Protein AF-A0AAW1REQ4-F1 (afdb_monomer_lite)

pLDDT: mean 83.22, std 21.74, range [27.89, 98.56]

Secondary structure (DSSP, 8-state):
-PPPPP----PPPPPP-PPP-PPPP-----------------HHHHHHHHHHTTSPTT-BTBPEEEEEEEEEETTBPPPTHHHHHHHHHHHHHEEEEEEEEEE-TTT--EEEEEEEEEES--SHHHHHHHHHHHTTTS---TTS-EEEEEEEPPTT--HHHHHHHTTTTTTSTT--EEEES--HHHHHHHHHHHHHHH--TTTTSEEE-TTTHHHHHHHHIIIIITT----HHHHHHHHHHTSSEEE-GGGTB-TTSS-B-HHHHHHHHHHHH-GGG--HHHHHHHHS--TTS-----

InterPro domains:
  IPR054423 Replitron, C-terminal domain [PF21860] (219-288)
  IPR054424 Replitron, HUH endonuclease domain [PF21859] (68-194)

Sequence (298 aa):
MPAIPDLSAATAPAQVTAEAAGPGQGSGRRGPRRGRGGRPPTRPAAQRVARAQRLPPGTQGLPVNHWSVTIAVRGGDVPSGWADRAASWGVSFCEKYAMSFELGGRIRRLHLQGCIQIRSNRDEAYAAVLVKHLKTYIPILPGAGGTVSFVPFGDTQTWSGMLGYVQKDAGQGHYELRTHAISDAELAEGRMTYNTLRLDYEEGKIALAKTSLFKVLYREWYTQLRPLDVEVDRLLLWMLQTGRYTPSSTWITTPNGSGINFDQARAMWKVCREPETIDLSTVHNLFFHDRFKRRGTR

Radius of gyration: 26.81 Å; chains: 1; bounding box: 51×76×62 Å

Organism: NCBI:txid2026836

Foldseek 3Di:
DDDDDDPPPDDDDDDDDDDDDDDDDDDDDDDDDDDDDDDPPDPPPVVVVVVQLPDAKQDDPFDKFKKKKKKAWPPAADDPVLVVLLLVVQQVFFLKKKKKWDQDPPPRYTIIIIMTIIRFDQDPSRQVSVQVVSCVSGVCDVPRRMDMGIHTDDPPDDPLCSLLVNCVCPPPPRIDMRIDNADPVSSVSSVVNNVVVPPDLCVQAAECEPVCNVVVLVVCCVPPPPPDDDDSLRSVLVRLLVSRYAYDPNQQADPVNPDGNVQLVVLRVCSSPRSNPDDSVSSCSRPVDCPPPDPPPD

Structure (mmCIF, N/CA/C/O backbone):
data_AF-A0AAW1REQ4-F1
#
_entry.id   AF-A0AAW1REQ4-F1
#
loop_
_atom_site.group_PDB
_atom_site.id
_atom_site.type_symbol
_atom_site.label_atom_id
_atom_site.label_alt_id
_atom_site.label_comp_id
_atom_site.label_asym_id
_atom_site.label_entity_id
_atom_site.label_seq_id
_atom_site.pdbx_PDB_ins_code
_atom_site.Cartn_x
_atom_site.Cartn_y
_atom_site.Cartn_z
_atom_site.occupancy
_atom_site.B_iso_or_equiv
_atom_site.auth_seq_id
_atom_site.auth_comp_id
_atom_site.auth_asym_id
_atom_site.auth_atom_id
_atom_site.pdbx_PDB_model_num
ATOM 1 N N . MET A 1 1 ? 10.980 -36.249 -31.792 1.00 40.34 1 MET A N 1
ATOM 2 C CA . MET A 1 1 ? 10.846 -34.888 -31.233 1.00 40.34 1 MET A CA 1
ATOM 3 C C . MET A 1 1 ? 11.246 -34.946 -29.769 1.00 40.34 1 MET A C 1
ATOM 5 O O . MET A 1 1 ? 10.639 -35.740 -29.060 1.00 40.34 1 MET A O 1
ATOM 9 N N . PRO A 1 2 ? 12.299 -34.239 -29.330 1.00 36.34 2 PRO A N 1
ATOM 10 C CA . PRO A 1 2 ? 12.711 -34.273 -27.931 1.00 36.34 2 PRO A CA 1
ATOM 11 C C . PRO A 1 2 ? 11.801 -33.377 -27.079 1.00 36.34 2 PRO A C 1
ATOM 13 O O . PRO A 1 2 ? 11.369 -32.315 -27.525 1.00 36.34 2 PRO A O 1
ATOM 16 N N . ALA A 1 3 ? 11.487 -33.848 -25.872 1.00 34.59 3 ALA A N 1
ATOM 17 C CA . ALA A 1 3 ? 10.621 -33.180 -24.910 1.00 34.59 3 ALA A CA 1
ATOM 18 C C . ALA A 1 3 ? 11.253 -31.877 -24.393 1.00 34.59 3 ALA A C 1
ATOM 20 O O . ALA A 1 3 ? 12.431 -31.844 -24.040 1.00 34.59 3 ALA A O 1
ATOM 21 N N . ILE A 1 4 ? 10.448 -30.816 -24.348 1.00 40.66 4 ILE A N 1
ATOM 22 C CA . ILE A 1 4 ? 10.802 -29.523 -23.759 1.00 40.66 4 ILE A CA 1
ATOM 23 C C . ILE A 1 4 ? 10.716 -29.674 -22.231 1.00 40.66 4 ILE A C 1
ATOM 25 O O . ILE A 1 4 ? 9.663 -30.092 -21.745 1.00 40.66 4 ILE A O 1
ATOM 29 N N . PRO A 1 5 ? 11.779 -29.379 -21.462 1.00 38.88 5 PRO A N 1
ATOM 30 C CA . PRO A 1 5 ? 11.716 -29.439 -20.010 1.00 38.88 5 PRO A CA 1
ATOM 31 C C . PRO A 1 5 ? 10.871 -28.294 -19.440 1.00 38.88 5 PRO A C 1
ATOM 33 O O . PRO A 1 5 ? 10.929 -27.153 -19.900 1.00 38.88 5 PRO A O 1
ATOM 36 N N . ASP A 1 6 ? 10.099 -28.646 -18.417 1.00 36.34 6 ASP A N 1
ATOM 37 C CA . ASP A 1 6 ? 9.225 -27.776 -17.639 1.00 36.34 6 ASP A CA 1
ATOM 38 C C . ASP A 1 6 ? 10.039 -26.702 -16.888 1.00 36.34 6 ASP A C 1
ATOM 40 O O . ASP A 1 6 ? 10.940 -27.007 -16.104 1.00 36.34 6 ASP A O 1
ATOM 44 N N . LEU A 1 7 ? 9.743 -25.429 -17.165 1.00 36.31 7 LEU A N 1
ATOM 45 C CA . LEU A 1 7 ? 10.409 -24.239 -16.617 1.00 36.31 7 LEU A CA 1
ATOM 46 C C . LEU A 1 7 ? 9.564 -23.572 -15.513 1.00 36.31 7 LEU A C 1
ATOM 48 O O . LEU A 1 7 ? 9.557 -22.349 -15.372 1.00 36.31 7 LEU A O 1
ATOM 52 N N . SER A 1 8 ? 8.857 -24.348 -14.689 1.00 31.31 8 SER A N 1
ATOM 53 C CA . SER A 1 8 ? 7.978 -23.825 -13.630 1.00 31.31 8 SER A CA 1
ATOM 54 C C . SER A 1 8 ? 8.688 -23.402 -12.326 1.00 31.31 8 SER A C 1
ATOM 56 O O . SER A 1 8 ? 8.089 -23.446 -11.251 1.00 31.31 8 SER A O 1
ATOM 58 N N . ALA A 1 9 ? 9.950 -22.965 -12.375 1.00 33.47 9 ALA A N 1
ATOM 59 C CA . ALA A 1 9 ? 10.661 -22.413 -11.216 1.00 33.47 9 ALA A CA 1
ATOM 60 C C . ALA A 1 9 ? 10.852 -20.895 -11.367 1.00 33.47 9 ALA A C 1
ATOM 62 O O . ALA A 1 9 ? 11.961 -20.387 -11.546 1.00 33.47 9 ALA A O 1
ATOM 63 N N . ALA A 1 10 ? 9.745 -20.151 -11.304 1.00 30.98 10 ALA A N 1
ATOM 64 C CA . ALA A 1 10 ? 9.781 -18.696 -11.238 1.00 30.98 10 ALA A CA 1
ATOM 65 C C . ALA A 1 10 ? 10.429 -18.256 -9.914 1.00 30.98 10 ALA A C 1
ATOM 67 O O . ALA A 1 10 ? 9.878 -18.414 -8.826 1.00 30.98 10 ALA A O 1
ATOM 68 N N . THR A 1 11 ? 11.640 -17.714 -10.020 1.00 33.41 11 THR A N 1
ATOM 69 C CA . THR A 1 11 ? 12.358 -17.074 -8.916 1.00 33.41 11 THR A CA 1
ATOM 70 C C . THR A 1 11 ? 11.586 -15.829 -8.473 1.00 33.41 11 THR A C 1
ATOM 72 O O . THR A 1 11 ? 11.261 -14.978 -9.301 1.00 33.41 11 THR A O 1
ATOM 75 N N . ALA A 1 12 ? 11.287 -15.720 -7.176 1.00 29.19 12 ALA A N 1
ATOM 76 C CA . ALA A 1 12 ? 10.594 -14.569 -6.601 1.00 29.19 12 ALA A CA 1
ATOM 77 C C . ALA A 1 12 ? 11.350 -13.255 -6.906 1.00 29.19 12 ALA A C 1
ATOM 79 O O . ALA A 1 12 ? 12.578 -13.215 -6.762 1.00 29.19 12 ALA A O 1
ATOM 80 N N . PRO A 1 13 ? 10.659 -12.173 -7.314 1.00 32.25 13 PRO A N 1
ATOM 81 C CA . PRO A 1 13 ? 11.317 -10.912 -7.621 1.00 32.25 13 PRO A CA 1
ATOM 82 C C . PRO A 1 13 ? 11.926 -10.278 -6.363 1.00 32.25 13 PRO A C 1
ATOM 84 O O . PRO A 1 13 ? 11.339 -10.272 -5.279 1.00 32.25 13 PRO A O 1
ATOM 87 N N . ALA A 1 14 ? 13.133 -9.737 -6.534 1.00 31.25 14 ALA A N 1
ATOM 88 C CA . ALA A 1 14 ? 13.865 -9.002 -5.514 1.00 31.25 14 ALA A CA 1
ATOM 89 C C . ALA A 1 14 ? 13.071 -7.764 -5.060 1.00 31.25 14 ALA A C 1
ATOM 91 O O . ALA A 1 14 ? 12.675 -6.932 -5.874 1.00 31.25 14 ALA A O 1
ATOM 92 N N . GLN A 1 15 ? 12.860 -7.653 -3.748 1.00 29.28 15 GLN A N 1
ATOM 93 C CA . GLN A 1 15 ? 12.123 -6.563 -3.113 1.00 29.28 15 GLN A CA 1
ATOM 94 C C . GLN A 1 15 ? 12.890 -5.235 -3.214 1.00 29.28 15 GLN A C 1
ATOM 96 O O . GLN A 1 15 ? 14.044 -5.136 -2.795 1.00 29.28 15 GLN A O 1
ATOM 101 N N . VAL A 1 16 ? 12.217 -4.198 -3.719 1.00 28.70 16 VAL A N 1
ATOM 102 C CA . VAL A 1 16 ? 12.671 -2.803 -3.671 1.00 28.70 16 VAL A CA 1
ATOM 103 C C . VAL A 1 16 ? 12.451 -2.270 -2.253 1.00 28.70 16 VAL A C 1
ATOM 105 O O . VAL A 1 16 ? 11.342 -2.274 -1.719 1.00 28.70 16 VAL A O 1
ATOM 108 N N . THR A 1 17 ? 13.529 -1.846 -1.604 1.00 28.05 17 THR A N 1
ATOM 109 C CA . THR A 1 17 ? 13.524 -1.295 -0.248 1.00 28.05 17 THR A CA 1
ATOM 110 C C . THR A 1 17 ? 13.113 0.176 -0.261 1.00 28.05 17 THR A C 1
ATOM 112 O O . THR A 1 17 ? 13.915 1.031 -0.623 1.00 28.05 17 THR A O 1
ATOM 115 N N . ALA A 1 18 ? 11.900 0.487 0.197 1.00 28.36 18 ALA A N 1
ATOM 116 C CA . ALA A 1 18 ? 11.591 1.816 0.718 1.00 28.36 18 ALA A CA 1
ATOM 117 C C . ALA A 1 18 ? 12.152 1.926 2.150 1.00 28.36 18 ALA A C 1
ATOM 119 O O . ALA A 1 18 ? 11.798 1.136 3.035 1.00 28.36 18 ALA A O 1
ATOM 120 N N . GLU A 1 19 ? 13.088 2.852 2.352 1.00 27.89 19 GLU A N 1
ATOM 121 C CA . GLU A 1 19 ? 13.618 3.239 3.660 1.00 27.89 19 GLU A CA 1
ATOM 122 C C . GLU A 1 19 ? 12.577 4.067 4.420 1.00 27.89 19 GLU A C 1
ATOM 124 O O . GLU A 1 19 ? 12.136 5.121 3.966 1.00 27.89 19 GLU A O 1
ATOM 129 N N . ALA A 1 20 ? 12.192 3.585 5.600 1.00 29.23 20 ALA A N 1
ATOM 130 C CA . ALA A 1 20 ? 11.457 4.370 6.578 1.00 29.23 20 ALA A CA 1
ATOM 131 C C . ALA A 1 20 ? 12.460 5.241 7.348 1.00 29.23 20 ALA A C 1
ATOM 133 O O . ALA A 1 20 ? 13.336 4.720 8.041 1.00 29.23 20 ALA A O 1
ATOM 134 N N . ALA A 1 21 ? 12.333 6.561 7.222 1.00 31.00 21 ALA A N 1
ATOM 135 C CA . ALA A 1 21 ? 13.104 7.521 7.997 1.00 31.00 21 ALA A CA 1
ATOM 136 C C . ALA A 1 21 ? 12.755 7.397 9.493 1.00 31.00 21 ALA A C 1
ATOM 138 O O . ALA A 1 21 ? 11.623 7.651 9.906 1.00 31.00 21 ALA A O 1
ATOM 139 N N . GLY A 1 22 ? 13.734 6.988 10.301 1.00 29.36 22 GLY A N 1
ATOM 140 C CA . GLY A 1 22 ? 13.673 7.063 11.761 1.00 29.36 22 GLY A CA 1
ATOM 141 C C . GLY A 1 22 ? 13.998 8.476 12.273 1.00 29.36 22 GLY A C 1
ATOM 142 O O . GLY A 1 22 ? 14.669 9.243 11.579 1.00 29.36 22 GLY A O 1
ATOM 143 N N . PRO A 1 23 ? 13.547 8.845 13.486 1.00 33.38 23 PRO A N 1
ATOM 144 C CA . PRO A 1 23 ? 13.731 10.186 14.023 1.00 33.38 23 PRO A CA 1
ATOM 145 C C . PRO A 1 23 ? 15.168 10.395 14.515 1.00 33.38 23 PRO A C 1
ATOM 147 O O . PRO A 1 23 ? 15.681 9.647 15.349 1.00 33.38 23 PRO A O 1
ATOM 150 N N . GLY A 1 24 ? 15.807 11.447 14.003 1.00 31.17 24 GLY A N 1
ATOM 151 C CA . GLY A 1 24 ? 17.131 11.889 14.425 1.00 31.17 24 GLY A CA 1
ATOM 152 C C . GLY A 1 24 ? 17.127 12.435 15.852 1.00 31.17 24 GLY A C 1
ATOM 153 O O . GLY A 1 24 ? 16.390 13.363 16.184 1.00 31.17 24 GLY A O 1
ATOM 154 N N . GLN A 1 25 ? 17.996 11.869 16.688 1.00 35.72 25 GLN A N 1
ATOM 155 C CA . GLN A 1 25 ? 18.429 12.467 17.944 1.00 35.72 25 GLN A CA 1
ATOM 156 C C . GLN A 1 25 ? 19.361 13.647 17.642 1.00 35.72 25 GLN A C 1
ATOM 158 O O . GLN A 1 25 ? 20.370 13.489 16.959 1.00 35.72 25 GLN A O 1
ATOM 163 N N . GLY A 1 26 ? 19.036 14.823 18.178 1.00 34.47 26 GLY A N 1
ATOM 164 C CA . GLY A 1 26 ? 19.862 16.023 18.087 1.00 34.47 26 GLY A CA 1
ATOM 165 C C . GLY A 1 26 ? 19.850 16.792 19.401 1.00 34.47 26 GLY A C 1
ATOM 166 O O . GLY A 1 26 ? 18.920 17.536 19.698 1.00 34.47 26 GLY A O 1
ATOM 167 N N . SER A 1 27 ? 20.897 16.592 20.197 1.00 39.38 27 SER A N 1
ATOM 168 C CA . SER A 1 27 ? 21.240 17.368 21.389 1.00 39.38 27 SER A CA 1
ATOM 169 C C . SER A 1 27 ? 21.669 18.794 21.023 1.00 39.38 27 SER A C 1
ATOM 171 O O . SER A 1 27 ? 22.509 18.957 20.139 1.00 39.38 27 SER A O 1
ATOM 173 N N . GLY A 1 28 ? 21.208 19.824 21.741 1.00 34.69 28 GLY A N 1
ATOM 174 C CA . GLY A 1 28 ? 21.714 21.181 21.503 1.00 34.69 28 GLY A CA 1
ATOM 175 C C . GLY A 1 28 ? 21.172 22.282 22.413 1.00 34.69 28 GLY A C 1
ATOM 176 O O . GLY A 1 28 ? 20.182 22.919 22.095 1.00 34.69 28 GLY A O 1
ATOM 177 N N . ARG A 1 29 ? 21.883 22.505 23.525 1.00 37.28 29 ARG A N 1
ATOM 178 C CA . ARG A 1 29 ? 22.162 23.773 24.240 1.00 37.28 29 ARG A CA 1
ATOM 179 C C . ARG A 1 29 ? 21.063 24.843 24.435 1.00 37.28 29 ARG A C 1
ATOM 181 O O . ARG A 1 29 ? 20.575 25.496 23.523 1.00 37.28 29 ARG A O 1
ATOM 188 N N . ARG A 1 30 ? 20.855 25.125 25.728 1.00 39.62 30 ARG A N 1
ATOM 189 C CA . ARG A 1 30 ? 20.151 26.266 26.332 1.00 39.62 30 ARG A CA 1
ATOM 190 C C . ARG A 1 30 ? 20.756 27.622 25.938 1.00 39.62 30 ARG A C 1
ATOM 192 O O . ARG A 1 30 ? 21.971 27.788 25.976 1.00 39.62 30 ARG A O 1
ATOM 199 N N . GLY A 1 31 ? 19.887 28.613 25.747 1.00 43.53 31 GLY A N 1
ATOM 200 C CA . GLY A 1 31 ? 20.190 30.041 25.869 1.00 43.53 31 GLY A CA 1
ATOM 201 C C . GLY A 1 31 ? 18.985 30.778 26.481 1.00 43.53 31 GLY A C 1
ATOM 202 O O . GLY A 1 31 ? 17.849 30.408 26.173 1.00 43.53 31 GLY A O 1
ATOM 203 N N . PRO A 1 32 ? 19.172 31.777 27.366 1.00 50.31 32 PRO A N 1
ATOM 204 C CA . PRO A 1 32 ? 18.061 32.476 27.999 1.00 50.31 32 PRO A CA 1
ATOM 205 C C . PRO A 1 32 ? 17.578 33.623 27.101 1.00 50.31 32 PRO A C 1
ATOM 207 O O . PRO A 1 32 ? 18.319 34.565 26.829 1.00 50.31 32 PRO A O 1
ATOM 210 N N . ARG A 1 33 ? 16.314 33.583 26.666 1.00 44.66 33 ARG A N 1
ATOM 211 C CA . ARG A 1 33 ? 15.643 34.735 26.044 1.00 44.66 33 ARG A CA 1
ATOM 212 C C . ARG A 1 33 ? 14.729 35.413 27.060 1.00 44.66 33 ARG A C 1
ATOM 214 O O . ARG A 1 33 ? 13.722 34.853 27.482 1.00 44.66 33 ARG A O 1
ATOM 221 N N . ARG A 1 34 ? 15.104 36.635 27.445 1.00 43.81 34 ARG A N 1
ATOM 222 C CA . ARG A 1 34 ? 14.275 37.563 28.219 1.00 43.81 34 ARG A CA 1
ATOM 223 C C . ARG A 1 34 ? 13.207 38.198 27.319 1.00 43.81 34 ARG A C 1
ATOM 225 O O . ARG A 1 34 ? 13.532 38.739 26.271 1.00 43.81 34 ARG A O 1
ATOM 232 N N . GLY A 1 35 ? 11.963 38.122 27.794 1.00 46.16 35 GLY A N 1
ATOM 233 C CA . GLY A 1 35 ? 10.900 39.133 27.752 1.00 46.16 35 GLY A CA 1
ATOM 234 C C . GLY A 1 35 ? 10.582 39.880 26.453 1.00 46.16 35 GLY A C 1
ATOM 235 O O . GLY A 1 35 ? 11.315 40.775 26.051 1.00 46.16 35 GLY A O 1
ATOM 236 N N . ARG A 1 36 ? 9.361 39.672 25.946 1.00 40.94 36 ARG A N 1
ATOM 237 C CA . ARG A 1 36 ? 8.477 40.765 25.503 1.00 40.94 36 ARG A CA 1
ATOM 238 C C . ARG A 1 36 ? 7.018 40.333 25.661 1.00 40.94 36 ARG A C 1
ATOM 240 O O . ARG A 1 36 ? 6.655 39.225 25.279 1.00 40.94 36 ARG A O 1
ATOM 247 N N . GLY A 1 37 ? 6.228 41.191 26.306 1.00 48.25 37 GLY A N 1
ATOM 248 C CA . GLY A 1 37 ? 4.848 40.938 26.709 1.00 48.25 37 GLY A CA 1
ATOM 249 C C . GLY A 1 37 ? 3.933 40.607 25.533 1.00 48.25 37 GLY A C 1
ATOM 250 O O . GLY A 1 37 ? 3.660 41.455 24.690 1.00 48.25 37 GLY A O 1
ATOM 251 N N . GLY A 1 38 ? 3.444 39.370 25.512 1.00 42.94 38 GLY A N 1
ATOM 252 C CA . GLY A 1 38 ? 2.295 38.960 24.716 1.00 42.94 38 GLY A CA 1
ATOM 253 C C . GLY A 1 38 ? 1.060 38.948 25.608 1.00 42.94 38 GLY A C 1
ATOM 254 O O . GLY A 1 38 ? 1.104 38.410 26.715 1.00 42.94 38 GLY A O 1
ATOM 255 N N . ARG A 1 39 ? -0.030 39.560 25.134 1.00 53.19 39 ARG A N 1
ATOM 256 C CA . ARG A 1 39 ? -1.368 39.449 25.734 1.00 53.19 39 ARG A CA 1
ATOM 257 C C . ARG A 1 39 ? -1.652 37.988 26.125 1.00 53.19 39 ARG A C 1
ATOM 259 O O . ARG A 1 39 ? -1.324 37.098 25.337 1.00 53.19 39 ARG A O 1
ATOM 266 N N . PRO A 1 40 ? -2.269 37.725 27.293 1.00 54.25 40 PRO A N 1
ATOM 267 C CA . PRO A 1 40 ? -2.624 36.368 27.680 1.00 54.25 40 PRO A CA 1
ATOM 268 C C . PRO A 1 40 ? -3.496 35.751 26.577 1.00 54.25 40 PRO A C 1
ATOM 270 O O . PRO A 1 40 ? -4.464 36.392 26.154 1.00 54.25 40 PRO A O 1
ATOM 273 N N . PRO A 1 41 ? -3.170 34.544 26.081 1.00 52.50 41 PRO A N 1
ATOM 274 C CA . PRO A 1 41 ? -4.030 33.868 25.129 1.00 52.50 41 PRO A CA 1
ATOM 275 C C . PRO A 1 41 ? -5.399 33.693 25.779 1.00 52.50 41 PRO A C 1
ATOM 277 O O . PRO A 1 41 ? -5.515 33.275 26.935 1.00 52.50 41 PRO A O 1
ATOM 280 N N . THR A 1 42 ? -6.439 34.0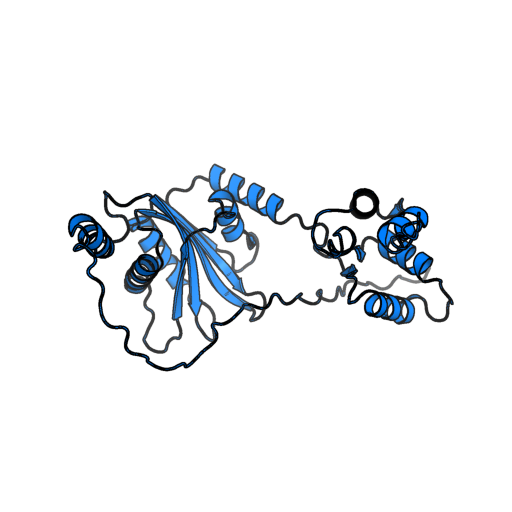54 25.037 1.00 53.66 42 THR A N 1
ATOM 281 C CA . THR A 1 42 ? -7.835 33.822 25.383 1.00 53.66 42 THR A CA 1
ATOM 282 C C . THR A 1 42 ? -7.997 32.360 25.823 1.00 53.66 42 THR A C 1
ATOM 284 O O . THR A 1 42 ? -7.971 31.424 25.023 1.00 53.66 42 THR A O 1
ATOM 287 N N . ARG A 1 43 ? -8.167 32.166 27.138 1.00 51.94 43 ARG A N 1
ATOM 288 C CA . ARG A 1 43 ? -8.361 30.879 27.831 1.00 51.94 43 ARG A CA 1
ATOM 289 C C . ARG A 1 43 ? -9.435 29.923 27.258 1.00 51.94 43 ARG A C 1
ATOM 291 O O . ARG A 1 43 ? -9.291 28.730 27.526 1.00 51.94 43 ARG A O 1
ATOM 298 N N . PRO A 1 44 ? -10.455 30.328 26.467 1.00 56.31 44 PRO A N 1
ATOM 299 C CA . PRO A 1 44 ? -11.482 29.386 26.014 1.00 56.31 44 PRO A CA 1
ATOM 300 C C . PRO A 1 44 ? -10.990 28.301 25.044 1.00 56.31 44 PRO A C 1
ATOM 302 O O . PRO A 1 44 ? -11.491 27.179 25.089 1.00 56.31 44 PRO A O 1
ATOM 305 N N . ALA A 1 45 ? -10.022 28.595 24.167 1.00 53.00 45 ALA A N 1
ATOM 306 C CA . ALA A 1 45 ? -9.621 27.657 23.110 1.00 53.00 45 ALA A CA 1
ATOM 307 C C . ALA A 1 45 ? -8.721 26.525 23.637 1.00 53.00 45 ALA A C 1
ATOM 309 O O . ALA A 1 45 ? -9.004 25.350 23.413 1.00 53.00 45 ALA A O 1
ATOM 310 N N . ALA A 1 46 ? -7.688 26.860 24.416 1.00 51.41 46 ALA A N 1
ATOM 311 C CA . ALA A 1 46 ? -6.758 25.873 24.972 1.00 51.41 46 ALA A CA 1
ATOM 312 C C . ALA A 1 46 ? -7.431 24.931 25.992 1.00 51.41 46 ALA A C 1
ATOM 314 O O . ALA A 1 46 ? -7.151 23.733 26.010 1.00 51.41 46 ALA A O 1
ATOM 315 N N . GLN A 1 47 ? -8.373 25.439 26.800 1.00 55.97 47 GLN A N 1
ATOM 316 C CA . GLN A 1 47 ? -9.159 24.596 27.710 1.00 55.97 47 GLN A CA 1
ATOM 317 C C . GLN A 1 47 ? -10.130 23.670 26.966 1.00 55.97 47 GLN A C 1
ATOM 319 O O . GLN A 1 47 ? -10.344 22.542 27.408 1.00 55.97 47 GLN A O 1
ATOM 324 N N . ARG A 1 48 ? -10.691 24.099 25.824 1.00 55.44 48 ARG A N 1
ATOM 325 C CA . ARG A 1 48 ? -11.530 23.236 24.976 1.00 55.44 48 ARG A CA 1
ATOM 326 C C . ARG A 1 48 ? -10.736 22.079 24.372 1.00 55.44 48 ARG A C 1
ATOM 328 O O . ARG A 1 48 ? -11.215 20.953 24.439 1.00 55.44 48 ARG A O 1
ATOM 335 N N . VAL A 1 49 ? -9.522 22.325 23.873 1.00 53.81 49 VAL A N 1
ATOM 336 C CA . VAL A 1 49 ? -8.648 21.269 23.320 1.00 53.81 49 VAL A CA 1
ATOM 337 C C . VAL A 1 49 ? -8.251 20.260 24.406 1.00 53.81 49 VAL A C 1
ATOM 339 O O . VAL A 1 49 ? -8.439 19.059 24.227 1.00 53.81 49 VAL A O 1
ATOM 342 N N . ALA A 1 50 ? -7.828 20.734 25.584 1.00 58.84 50 ALA A N 1
ATOM 343 C CA . ALA A 1 50 ? -7.475 19.862 26.709 1.00 58.84 50 ALA A CA 1
ATOM 344 C C . ALA A 1 50 ? -8.669 19.056 27.267 1.00 58.84 50 ALA A C 1
ATOM 346 O O . ALA A 1 50 ? -8.486 17.967 27.813 1.00 58.84 50 ALA A O 1
ATOM 347 N N . ARG A 1 51 ? -9.901 19.577 27.149 1.00 58.19 51 ARG A N 1
ATOM 348 C CA . ARG A 1 51 ? -11.130 18.884 27.572 1.00 58.19 51 ARG A CA 1
ATOM 349 C C . ARG A 1 51 ? -11.619 17.879 26.527 1.00 58.19 51 ARG A C 1
ATOM 351 O O . ARG A 1 51 ? -12.038 16.791 26.908 1.00 58.19 51 ARG A O 1
ATOM 358 N N . ALA A 1 52 ? -11.530 18.201 25.235 1.00 55.34 52 ALA A N 1
ATOM 359 C CA . ALA A 1 52 ? -11.898 17.291 24.148 1.00 55.34 52 ALA A CA 1
ATOM 360 C C . ALA A 1 52 ? -10.990 16.047 24.100 1.00 55.34 52 ALA A C 1
ATOM 362 O O . ALA A 1 52 ? -11.460 14.959 23.786 1.00 55.34 52 ALA A O 1
ATOM 363 N N . GLN A 1 53 ? -9.724 16.175 24.511 1.00 62.28 53 GLN A N 1
ATOM 364 C CA . GLN A 1 53 ? -8.784 15.054 24.666 1.00 62.28 53 GLN A CA 1
ATOM 365 C C . GLN A 1 53 ? -9.149 14.063 25.791 1.00 62.28 53 GLN A C 1
ATOM 367 O O . GLN A 1 53 ? -8.509 13.023 25.916 1.00 62.28 53 GLN A O 1
ATOM 372 N N . ARG A 1 54 ? -10.165 14.358 26.617 1.00 72.38 54 ARG A N 1
ATOM 373 C CA . ARG A 1 54 ? -10.631 13.469 27.698 1.00 72.38 54 ARG A CA 1
ATOM 374 C C . ARG A 1 54 ? -11.892 12.682 27.354 1.00 72.38 54 ARG A C 1
ATOM 376 O O . ARG A 1 54 ? -12.281 11.825 28.143 1.00 72.38 54 ARG A O 1
ATOM 383 N N . LEU A 1 55 ? -12.559 12.997 26.244 1.00 85.25 55 LEU A N 1
ATOM 384 C CA . LEU A 1 55 ? -13.794 12.308 25.881 1.00 85.25 55 LEU A CA 1
ATOM 385 C C . LEU A 1 55 ? -13.479 10.906 25.341 1.00 85.25 55 LEU A C 1
ATOM 387 O O . LEU A 1 55 ? -12.572 10.784 24.511 1.00 85.25 55 LEU A O 1
ATOM 391 N N . PRO A 1 56 ? -14.214 9.864 25.775 1.00 89.62 56 PRO A N 1
ATOM 392 C CA . PRO A 1 56 ? -14.071 8.522 25.228 1.00 89.62 56 PRO A CA 1
ATOM 393 C C . PRO A 1 56 ? -14.286 8.485 23.704 1.00 89.62 56 PRO A C 1
ATOM 395 O O . PRO A 1 56 ? -15.057 9.299 23.176 1.00 89.62 56 PRO A O 1
ATOM 398 N N . PRO A 1 57 ? -13.654 7.538 22.992 1.00 91.94 57 PRO A N 1
ATOM 399 C CA . PRO A 1 57 ? -13.921 7.316 21.574 1.00 91.94 57 PRO A CA 1
ATOM 400 C C . PRO A 1 57 ? -15.415 7.075 21.319 1.00 91.94 57 PRO A C 1
ATOM 402 O O . PRO A 1 57 ? -16.079 6.426 22.124 1.00 91.94 57 PRO A O 1
ATOM 405 N N . GLY A 1 58 ? -15.955 7.612 20.222 1.00 92.00 58 GLY A N 1
ATOM 406 C CA . GLY A 1 58 ? -17.370 7.436 19.867 1.00 92.00 58 GLY A CA 1
ATOM 407 C C . GLY A 1 58 ? -18.340 8.410 20.554 1.00 92.00 58 GLY A C 1
ATOM 408 O O . GLY A 1 58 ? -19.535 8.378 20.269 1.00 92.00 58 GLY A O 1
ATOM 409 N N . THR A 1 59 ? -17.863 9.311 21.425 1.00 92.69 59 THR A N 1
ATOM 410 C CA . THR A 1 59 ? -18.735 10.265 22.141 1.00 92.69 59 THR A CA 1
ATOM 411 C C . THR A 1 59 ? -19.506 11.181 21.178 1.00 92.69 59 THR A C 1
ATOM 413 O O . THR A 1 59 ? -18.916 11.828 20.305 1.00 92.69 59 THR A O 1
ATOM 416 N N . GLN A 1 60 ? -20.824 11.300 21.383 1.00 88.19 60 GLN A N 1
ATOM 417 C CA . GLN A 1 60 ? -21.677 12.248 20.660 1.00 88.19 60 GLN A CA 1
ATOM 418 C C . GLN A 1 60 ? -21.186 13.686 20.907 1.00 88.19 60 GLN A C 1
ATOM 420 O O . GLN A 1 60 ? -21.188 14.174 22.035 1.00 88.19 60 GLN A O 1
ATOM 425 N N . GLY A 1 61 ? -20.704 14.348 19.851 1.00 89.50 61 GLY A N 1
ATOM 426 C CA . GLY A 1 61 ? -20.113 15.693 19.902 1.00 89.50 61 GLY A CA 1
ATOM 427 C C . GLY A 1 61 ? -18.674 15.775 19.385 1.00 89.50 61 GLY A C 1
ATOM 428 O O . GLY A 1 61 ? -18.204 16.869 19.079 1.00 89.50 61 GLY A O 1
ATOM 429 N N . LEU A 1 62 ? -17.986 14.640 19.233 1.00 93.44 62 LEU A N 1
ATOM 430 C CA . LEU A 1 62 ? -16.715 14.580 18.509 1.00 93.44 62 LEU A CA 1
ATOM 431 C C . LEU A 1 62 ? -16.956 14.490 16.986 1.00 93.44 62 LEU A C 1
ATOM 433 O O . LEU A 1 62 ? -17.966 13.912 16.558 1.00 93.44 62 LEU A O 1
ATOM 437 N N . PRO A 1 63 ? -16.051 15.049 16.157 1.00 95.81 63 PRO A N 1
ATOM 438 C CA . PRO A 1 63 ? -16.147 14.939 14.706 1.00 95.81 63 PRO A CA 1
ATOM 439 C C . PRO A 1 63 ? -15.868 13.506 14.245 1.00 95.81 63 PRO A C 1
ATOM 441 O O . PRO A 1 63 ? -15.118 12.771 14.883 1.00 95.81 63 PRO A O 1
ATOM 444 N N . VAL A 1 64 ? -16.465 13.117 13.123 1.00 97.44 64 VAL A N 1
ATOM 445 C CA . VAL A 1 64 ? -16.215 11.818 12.490 1.00 97.44 64 VAL A CA 1
ATOM 446 C C . VAL A 1 64 ? -14.876 11.868 11.758 1.00 97.44 64 VAL A C 1
ATOM 448 O O . VAL A 1 64 ? -14.650 12.764 10.948 1.00 97.44 64 VAL A O 1
ATOM 451 N N . ASN A 1 65 ? -13.990 10.917 12.045 1.00 97.62 65 ASN A N 1
ATOM 452 C CA . ASN A 1 65 ? -12.667 10.808 11.441 1.00 97.62 65 ASN A CA 1
ATOM 453 C C . ASN A 1 65 ? -12.347 9.367 11.035 1.00 97.62 65 ASN A C 1
ATOM 455 O O . ASN A 1 65 ? -12.872 8.409 11.607 1.00 97.62 65 ASN A O 1
ATOM 459 N N . HIS A 1 66 ? -11.440 9.237 10.067 1.00 98.12 66 HIS A N 1
ATOM 460 C CA . HIS A 1 66 ? -10.959 7.954 9.568 1.00 98.12 66 HIS A CA 1
ATOM 461 C C . HIS A 1 66 ? -9.549 7.646 10.063 1.00 98.12 66 HIS A C 1
ATOM 463 O O . HIS A 1 66 ? -8.665 8.510 10.045 1.00 98.12 66 HIS A O 1
ATOM 469 N N . TRP A 1 67 ? -9.341 6.393 10.459 1.00 98.31 67 TRP A N 1
ATOM 470 C CA . TRP A 1 67 ? -8.065 5.910 10.970 1.00 98.31 67 TRP A CA 1
ATOM 471 C C . TRP A 1 67 ? -7.683 4.582 10.348 1.00 98.31 67 TRP A C 1
ATOM 473 O O . TRP A 1 67 ? -8.516 3.688 10.199 1.00 98.31 67 TRP A O 1
ATOM 483 N N . SER A 1 68 ? -6.395 4.442 10.051 1.00 98.06 68 SER A N 1
ATOM 484 C CA . SER A 1 68 ? -5.759 3.148 9.858 1.00 98.06 68 SER A CA 1
ATOM 485 C C . SER A 1 68 ? -5.391 2.603 11.229 1.00 98.06 68 SER A C 1
ATOM 487 O O . SER A 1 68 ? -4.821 3.322 12.053 1.00 98.06 68 SER A O 1
ATOM 489 N N . VAL A 1 69 ? -5.691 1.332 11.464 1.00 98.25 69 VAL A N 1
ATOM 490 C CA . VAL A 1 69 ? -5.343 0.629 12.696 1.00 98.25 69 VAL A CA 1
ATOM 491 C C . VAL A 1 69 ? -4.503 -0.594 12.367 1.00 98.25 69 VAL A C 1
ATOM 493 O O . VAL A 1 69 ? -4.830 -1.362 11.466 1.00 98.25 69 VAL A O 1
ATOM 496 N N . THR A 1 70 ? -3.425 -0.775 13.120 1.00 97.81 70 THR A N 1
ATOM 497 C CA . THR A 1 70 ? -2.547 -1.939 13.002 1.00 97.81 70 THR A CA 1
ATOM 498 C C . THR A 1 70 ? -2.324 -2.539 14.379 1.00 97.81 70 THR A C 1
ATOM 500 O O . THR A 1 70 ? -2.012 -1.818 15.331 1.00 97.81 70 THR A O 1
ATOM 503 N N . ILE A 1 71 ? -2.461 -3.857 14.485 1.00 97.25 71 ILE A N 1
ATOM 504 C CA . ILE A 1 71 ? -2.196 -4.614 15.708 1.00 97.25 71 ILE A CA 1
ATOM 505 C C . ILE A 1 71 ? -1.182 -5.690 15.366 1.00 97.25 71 ILE A C 1
ATOM 507 O O . ILE A 1 71 ? -1.417 -6.487 14.465 1.00 97.25 71 ILE A O 1
ATOM 511 N N . ALA A 1 72 ? -0.053 -5.713 16.063 1.00 96.06 72 ALA A N 1
ATOM 512 C CA . ALA A 1 72 ? 1.036 -6.638 15.778 1.00 96.06 72 ALA A CA 1
ATOM 513 C C . ALA A 1 72 ? 1.645 -7.183 17.070 1.00 96.06 72 ALA A C 1
ATOM 515 O O . ALA A 1 72 ? 1.491 -6.597 18.142 1.00 96.06 72 ALA A O 1
ATOM 516 N N . VAL A 1 73 ? 2.371 -8.294 16.967 1.00 95.06 73 VAL A N 1
ATOM 517 C CA . VAL A 1 73 ? 3.153 -8.864 18.067 1.00 95.06 73 VAL A CA 1
ATOM 518 C C . VAL A 1 73 ? 4.624 -8.870 17.673 1.00 95.06 73 VAL A C 1
ATOM 520 O O . VAL A 1 73 ? 5.024 -9.386 16.629 1.00 95.06 73 VAL A O 1
ATOM 523 N N . ARG A 1 74 ? 5.479 -8.279 18.509 1.00 91.56 74 ARG A N 1
ATOM 524 C CA . ARG A 1 74 ? 6.924 -8.357 18.299 1.00 91.56 74 ARG A CA 1
ATOM 525 C C . ARG A 1 74 ? 7.372 -9.805 18.476 1.00 91.56 74 ARG A C 1
ATOM 527 O O . ARG A 1 74 ? 7.260 -10.358 19.559 1.00 91.56 74 ARG A O 1
ATOM 534 N N . GLY A 1 75 ? 7.967 -10.380 17.437 1.00 90.25 75 GLY A N 1
ATOM 535 C CA . GLY A 1 75 ? 8.551 -11.720 17.523 1.00 90.25 75 GLY A CA 1
ATOM 536 C C . GLY A 1 75 ? 7.646 -12.851 17.038 1.00 90.25 75 GLY A C 1
ATOM 537 O O . GLY A 1 75 ? 8.159 -13.948 16.855 1.00 90.25 75 GLY A O 1
ATOM 538 N N . GLY A 1 76 ? 6.368 -12.598 16.747 1.00 93.12 76 GLY A N 1
ATOM 539 C CA . GLY A 1 76 ? 5.439 -13.655 16.351 1.00 93.12 76 GLY A CA 1
ATOM 540 C C . GLY A 1 76 ? 4.166 -13.139 15.692 1.00 93.12 76 GLY A C 1
ATOM 541 O O . GLY A 1 76 ? 4.065 -11.958 15.358 1.00 93.12 76 GLY A O 1
ATOM 542 N N . ASP A 1 77 ? 3.228 -14.057 15.507 1.00 95.44 77 ASP A N 1
ATOM 543 C CA . ASP A 1 77 ? 1.924 -13.795 14.912 1.00 95.44 77 ASP A CA 1
ATOM 544 C C . ASP A 1 77 ? 0.940 -13.249 15.948 1.00 95.44 77 ASP A C 1
ATOM 546 O O . ASP A 1 77 ? 1.021 -13.551 17.143 1.00 95.44 77 ASP A O 1
ATOM 550 N N . VAL A 1 78 ? -0.011 -12.439 15.487 1.00 94.69 78 VAL A N 1
ATOM 551 C CA . VAL A 1 78 ? -1.137 -12.017 16.322 1.00 94.69 78 VAL A CA 1
ATOM 552 C C . VAL A 1 78 ? -2.038 -13.223 16.622 1.00 94.69 78 VAL A C 1
ATOM 554 O O . VAL A 1 78 ? -2.458 -13.904 15.687 1.00 94.69 78 VAL A O 1
ATOM 557 N N . PRO A 1 79 ? -2.390 -13.480 17.897 1.00 93.81 79 PRO A N 1
ATOM 558 C CA . PRO A 1 79 ? -3.348 -14.525 18.242 1.00 93.81 79 PRO A CA 1
ATOM 559 C C . PRO A 1 79 ? -4.708 -14.294 17.573 1.00 93.81 79 PRO A C 1
ATOM 561 O O . PRO A 1 79 ? -5.231 -13.179 17.621 1.00 93.81 79 PRO A O 1
ATOM 564 N N . SER A 1 80 ? -5.323 -15.350 17.034 1.00 90.75 80 SER A N 1
ATOM 565 C CA . SER A 1 80 ? -6.616 -15.272 16.330 1.00 90.75 80 SER A CA 1
ATOM 566 C C . SER A 1 80 ? -7.700 -14.563 17.149 1.00 90.75 80 SER A C 1
ATOM 568 O O . SER A 1 80 ? -8.344 -13.633 16.669 1.00 90.75 80 SER A O 1
ATOM 570 N N . GLY A 1 81 ? -7.808 -14.897 18.439 1.00 94.12 81 GLY A N 1
ATOM 571 C CA . GLY A 1 81 ? -8.790 -14.299 19.347 1.00 94.12 81 GLY A CA 1
ATOM 572 C C . GLY A 1 81 ? -8.629 -12.789 19.586 1.00 94.12 81 GLY A C 1
ATOM 573 O O . GLY A 1 81 ? -9.508 -12.174 20.186 1.00 94.12 81 GLY A O 1
ATOM 574 N N . TRP A 1 82 ? -7.535 -12.152 19.149 1.00 95.44 82 TRP A N 1
ATOM 575 C CA . TRP A 1 82 ? -7.430 -10.688 19.183 1.00 95.44 82 TRP A CA 1
ATOM 576 C C . TRP A 1 82 ? -8.315 -10.028 18.123 1.00 95.44 82 TRP A C 1
ATOM 578 O O . TRP A 1 82 ? -8.810 -8.930 18.377 1.00 95.44 82 TRP A O 1
ATOM 588 N N . ALA A 1 83 ? -8.566 -10.695 16.991 1.00 95.31 83 ALA A N 1
ATOM 589 C CA . ALA A 1 83 ? -9.459 -10.198 15.946 1.00 95.31 83 ALA A CA 1
ATOM 590 C C . ALA A 1 83 ? -10.900 -10.074 16.459 1.00 95.31 83 ALA A C 1
ATOM 592 O O . ALA A 1 83 ? -11.514 -9.021 16.307 1.00 95.31 83 ALA A O 1
ATOM 593 N N . ASP A 1 84 ? -11.408 -11.095 17.162 1.00 96.50 84 ASP A N 1
ATOM 594 C CA . ASP A 1 84 ? -12.743 -11.076 17.779 1.00 96.50 84 ASP A CA 1
ATOM 595 C C . ASP A 1 84 ? -12.909 -9.917 18.765 1.00 96.50 84 ASP A C 1
ATOM 597 O O . ASP A 1 84 ? -13.918 -9.209 18.774 1.00 96.50 84 ASP A O 1
ATOM 601 N N . ARG A 1 85 ? -11.890 -9.689 19.599 1.00 96.94 85 ARG A N 1
ATOM 602 C CA . ARG A 1 85 ? -11.917 -8.623 20.606 1.00 96.94 85 ARG A CA 1
ATOM 603 C C . ARG A 1 85 ? -11.801 -7.237 19.982 1.00 96.94 85 ARG A C 1
ATOM 605 O O . ARG A 1 85 ? -12.481 -6.314 20.427 1.00 96.94 85 ARG A O 1
ATOM 612 N N . ALA A 1 86 ? -10.980 -7.093 18.943 1.00 97.12 86 ALA A N 1
ATOM 613 C CA . ALA A 1 86 ? -10.902 -5.864 18.165 1.00 97.12 86 ALA A CA 1
ATOM 614 C C . ALA A 1 86 ? -12.230 -5.573 17.448 1.00 97.12 86 ALA A C 1
ATOM 616 O O . ALA A 1 86 ? -12.676 -4.428 17.452 1.00 97.12 86 ALA A O 1
ATOM 617 N N . ALA A 1 87 ? -12.894 -6.600 16.910 1.00 97.38 87 ALA A N 1
ATOM 618 C CA . ALA A 1 87 ? -14.2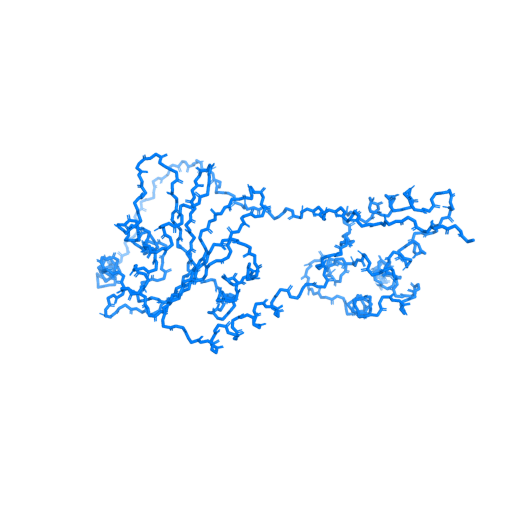05 -6.474 16.284 1.00 97.38 87 ALA A CA 1
ATOM 619 C C . ALA A 1 87 ? -15.284 -6.076 17.299 1.00 97.38 87 ALA A C 1
ATOM 621 O O . ALA A 1 87 ? -16.066 -5.169 17.030 1.00 97.38 87 ALA A O 1
ATOM 622 N N . SER A 1 88 ? -15.285 -6.669 18.498 1.00 97.81 88 SER A N 1
ATOM 623 C CA . SER A 1 88 ? -16.193 -6.277 19.587 1.00 97.81 88 SER A CA 1
ATOM 624 C C . SER A 1 88 ? -16.019 -4.805 19.990 1.00 97.81 88 SER A C 1
ATOM 626 O O . SER A 1 88 ? -17.007 -4.084 20.161 1.00 97.81 88 SER A O 1
ATOM 628 N N . TRP A 1 89 ? -14.772 -4.327 20.065 1.00 97.81 89 TRP A N 1
ATOM 629 C CA . TRP A 1 89 ? -14.490 -2.903 20.253 1.00 97.81 89 TRP A CA 1
ATOM 630 C C . TRP A 1 89 ? -15.003 -2.066 19.069 1.00 97.81 89 TRP A C 1
ATOM 632 O O . TRP A 1 89 ? -15.664 -1.050 19.275 1.00 97.81 89 TRP A O 1
ATOM 642 N N . GLY A 1 90 ? -14.759 -2.513 17.835 1.00 97.81 90 GLY A N 1
ATOM 643 C CA . GLY A 1 90 ? -15.233 -1.860 16.614 1.00 97.81 90 GLY A CA 1
ATOM 644 C C . GLY A 1 90 ? -16.746 -1.641 16.613 1.00 97.81 90 GLY A C 1
ATOM 645 O O . GLY A 1 90 ? -17.193 -0.512 16.442 1.00 97.81 90 GLY A O 1
ATOM 646 N N . VAL A 1 91 ? -17.516 -2.691 16.903 1.00 97.75 91 VAL A N 1
ATOM 647 C CA . VAL A 1 91 ? -18.988 -2.657 17.004 1.00 97.75 91 VAL A CA 1
ATOM 648 C C . VAL A 1 91 ? -19.478 -1.685 18.082 1.00 97.75 91 VAL A C 1
ATOM 650 O O . VAL A 1 91 ? -20.534 -1.080 17.934 1.00 97.75 91 VAL A O 1
ATOM 653 N N . SER A 1 92 ? -18.728 -1.530 19.174 1.00 97.12 92 SER A N 1
ATOM 654 C CA . SER A 1 92 ? -19.157 -0.715 20.316 1.00 97.12 92 SER A CA 1
ATOM 655 C C . SER A 1 92 ? -18.911 0.787 20.129 1.00 97.12 92 SER A C 1
ATOM 657 O O . SER A 1 92 ? -19.636 1.592 20.710 1.00 97.12 92 SER A O 1
ATOM 659 N N . PHE A 1 93 ? -17.878 1.181 19.372 1.00 97.56 93 PHE A N 1
ATOM 660 C CA . PHE A 1 93 ? -17.416 2.580 19.336 1.00 97.56 93 PHE A CA 1
ATOM 661 C C . PHE A 1 93 ? -17.273 3.184 17.939 1.00 97.56 93 PHE A C 1
ATOM 663 O O . PHE A 1 93 ? -17.194 4.409 17.827 1.00 97.56 93 PHE A O 1
ATOM 670 N N . CYS A 1 94 ? -17.193 2.373 16.884 1.00 98.25 94 CYS A N 1
ATOM 671 C CA . CYS A 1 94 ? -17.006 2.869 15.523 1.00 98.25 94 CYS A CA 1
ATOM 672 C C . CYS A 1 94 ? -18.352 3.032 14.812 1.00 98.25 94 CYS A C 1
ATOM 674 O O . CYS A 1 94 ? -19.267 2.244 15.008 1.00 98.25 94 CYS A O 1
ATOM 676 N N . GLU A 1 95 ? -18.448 4.030 13.934 1.00 98.19 95 GLU A N 1
ATOM 677 C CA . GLU A 1 95 ? -19.558 4.130 12.980 1.00 98.19 95 GLU A CA 1
ATOM 678 C C . GLU A 1 95 ? -19.405 3.109 11.852 1.00 98.19 95 GLU A C 1
ATOM 680 O O . GLU A 1 95 ? -20.402 2.598 11.359 1.00 98.19 95 GLU A O 1
ATOM 685 N N . LYS A 1 96 ? -18.158 2.819 11.453 1.00 98.56 96 LYS A N 1
ATOM 686 C CA . LYS A 1 96 ? -17.794 1.743 10.522 1.00 98.56 96 LYS A CA 1
ATOM 687 C C . LYS A 1 96 ? -16.456 1.137 10.913 1.00 98.56 96 LYS A C 1
ATOM 689 O O . LYS A 1 96 ? -15.553 1.849 11.358 1.00 98.56 96 LYS A O 1
ATOM 694 N N . TYR A 1 97 ? -16.302 -0.162 10.707 1.00 98.25 97 TYR A N 1
ATOM 695 C CA . TYR A 1 97 ? -15.072 -0.882 11.028 1.00 98.25 97 TYR A CA 1
ATOM 696 C C . TYR A 1 97 ? -14.847 -2.016 10.032 1.00 98.25 97 TYR A C 1
ATOM 698 O O . TYR A 1 97 ? -15.774 -2.768 9.740 1.00 98.25 97 TYR A O 1
ATOM 706 N N . ALA A 1 98 ? -13.616 -2.149 9.546 1.00 98.56 98 ALA A N 1
ATOM 707 C CA . ALA A 1 98 ? -13.133 -3.326 8.838 1.00 98.56 98 ALA A CA 1
ATOM 708 C C . ALA A 1 98 ? -11.723 -3.670 9.319 1.00 98.56 98 ALA A C 1
ATOM 710 O O . ALA A 1 98 ? -10.886 -2.779 9.479 1.00 98.56 98 ALA A O 1
ATOM 711 N N . MET A 1 99 ? -11.444 -4.953 9.521 1.00 98.38 99 MET A N 1
ATOM 712 C CA . MET A 1 99 ? -10.118 -5.444 9.887 1.00 98.38 99 MET A CA 1
ATOM 713 C C . MET A 1 99 ? -9.915 -6.859 9.369 1.00 98.38 99 MET A C 1
ATOM 715 O O . MET A 1 99 ? -10.846 -7.663 9.394 1.00 98.38 99 MET A O 1
ATOM 719 N N . SER A 1 100 ? -8.700 -7.168 8.937 1.00 98.19 100 SER A N 1
ATOM 720 C CA . SER A 1 100 ? -8.315 -8.510 8.521 1.00 98.19 100 SER A CA 1
ATOM 721 C C . SER A 1 100 ? -6.905 -8.868 8.971 1.00 98.19 100 SER A C 1
ATOM 723 O O . SER A 1 100 ? -6.132 -8.003 9.396 1.00 98.19 100 SER A O 1
ATOM 725 N N . PHE A 1 101 ? -6.573 -10.154 8.891 1.00 97.62 101 PHE A N 1
ATOM 726 C CA . PHE A 1 101 ? -5.190 -10.606 8.980 1.00 97.62 101 PHE A CA 1
ATOM 727 C C . PHE A 1 101 ? -4.433 -10.310 7.687 1.00 97.62 101 PHE A C 1
ATOM 729 O O . PHE A 1 101 ? -4.902 -10.607 6.589 1.00 97.62 101 PHE A O 1
ATOM 736 N N . GLU A 1 102 ? -3.222 -9.793 7.853 1.00 94.25 102 GLU A N 1
ATOM 737 C CA . GLU A 1 102 ? -2.274 -9.506 6.789 1.00 94.25 102 GLU A CA 1
ATOM 738 C C . GLU A 1 102 ? -0.933 -10.195 7.085 1.00 94.25 102 GLU A C 1
ATOM 740 O O . GLU A 1 102 ? -0.425 -10.150 8.213 1.00 94.25 102 GLU A O 1
ATOM 745 N N . LEU A 1 103 ? -0.313 -10.789 6.060 1.00 92.56 103 LEU A N 1
ATOM 746 C CA . LEU A 1 103 ? 1.043 -11.328 6.164 1.00 92.56 103 LEU A CA 1
ATOM 747 C C . LEU A 1 103 ? 2.090 -10.248 5.843 1.00 92.56 103 LEU A C 1
ATOM 749 O O . LEU A 1 103 ? 2.222 -9.793 4.709 1.00 92.56 103 LEU A O 1
ATOM 753 N N . GLY A 1 104 ? 2.900 -9.861 6.832 1.00 87.38 104 GLY A N 1
ATOM 754 C CA . GLY A 1 104 ? 3.923 -8.829 6.643 1.00 87.38 104 GLY A CA 1
ATOM 755 C C . GLY A 1 104 ? 5.003 -9.232 5.626 1.00 87.38 104 GLY A C 1
ATOM 756 O O . GLY A 1 104 ? 5.637 -10.275 5.768 1.00 87.38 104 GLY A O 1
ATOM 757 N N . GLY A 1 105 ? 5.288 -8.374 4.640 1.00 80.56 105 GLY A N 1
ATOM 758 C CA . GLY A 1 105 ? 6.110 -8.736 3.471 1.00 80.56 105 GLY A CA 1
ATOM 759 C C . GLY A 1 105 ? 7.582 -9.106 3.726 1.00 80.56 105 GLY A C 1
ATOM 760 O O . GLY A 1 105 ? 8.151 -9.871 2.951 1.00 80.56 105 GLY A O 1
ATOM 761 N N . ARG A 1 106 ? 8.219 -8.597 4.796 1.00 78.25 106 ARG A N 1
ATOM 762 C CA . ARG A 1 106 ? 9.631 -8.916 5.123 1.00 78.25 106 ARG A CA 1
ATOM 763 C C . ARG A 1 106 ? 9.779 -10.086 6.091 1.00 78.25 106 ARG A C 1
ATOM 765 O O . ARG A 1 106 ? 10.576 -10.983 5.863 1.00 78.25 106 ARG A O 1
ATOM 772 N N . ILE A 1 107 ? 9.040 -10.044 7.199 1.00 79.62 107 ILE A N 1
ATOM 773 C CA . ILE A 1 107 ? 9.211 -10.976 8.329 1.00 79.62 107 ILE A CA 1
ATOM 774 C C . ILE A 1 107 ? 8.214 -12.147 8.238 1.00 79.62 107 ILE A C 1
ATOM 776 O O . ILE A 1 107 ? 8.331 -13.102 8.995 1.00 79.62 107 ILE A O 1
ATOM 780 N N . ARG A 1 108 ? 7.257 -12.094 7.296 1.00 88.50 108 ARG A N 1
ATOM 781 C CA . ARG A 1 108 ? 6.194 -13.093 7.093 1.00 88.50 108 ARG A CA 1
ATOM 782 C C . ARG A 1 108 ? 5.470 -13.453 8.390 1.00 88.50 108 ARG A C 1
ATOM 784 O O . ARG A 1 108 ? 5.308 -14.623 8.710 1.00 88.50 108 ARG A O 1
ATOM 791 N N . ARG A 1 109 ? 5.052 -12.423 9.128 1.00 93.75 109 ARG A N 1
ATOM 792 C CA . ARG A 1 109 ? 4.257 -12.554 10.354 1.00 93.75 109 ARG A CA 1
ATOM 793 C C . ARG A 1 109 ? 2.870 -11.980 10.162 1.00 93.75 109 ARG A C 1
ATOM 795 O O . ARG A 1 109 ? 2.722 -10.939 9.512 1.00 93.75 109 ARG A O 1
ATOM 802 N N . LEU A 1 110 ? 1.893 -12.650 10.752 1.00 96.38 110 LEU A N 1
ATOM 803 C CA . LEU A 1 110 ? 0.512 -12.213 10.765 1.00 96.38 110 LEU A CA 1
ATOM 804 C C . LEU A 1 110 ? 0.344 -11.040 11.722 1.00 96.38 110 LEU A C 1
ATOM 806 O O . LEU A 1 110 ? 0.736 -11.082 12.890 1.00 96.38 110 LEU A O 1
ATOM 810 N N . HIS A 1 111 ? -0.274 -9.992 11.207 1.00 96.75 111 HIS A N 1
ATOM 811 C CA . HIS A 1 111 ? -0.731 -8.846 11.972 1.00 96.75 111 HIS A CA 1
ATOM 812 C C . HIS A 1 111 ? -2.159 -8.514 11.554 1.00 96.75 111 HIS A C 1
ATOM 814 O O . HIS A 1 111 ? -2.614 -8.946 10.498 1.00 96.75 111 HIS A O 1
ATOM 820 N N . LEU A 1 112 ? -2.875 -7.768 12.388 1.00 97.88 112 LEU A N 1
ATOM 821 C CA . LEU A 1 112 ? -4.186 -7.257 12.020 1.00 97.88 112 LEU A CA 1
ATOM 822 C C . LEU A 1 112 ? -4.031 -5.877 11.409 1.00 97.88 112 LEU A C 1
ATOM 824 O O . LEU A 1 112 ? -3.394 -4.999 11.998 1.00 97.88 112 LEU A O 1
ATOM 828 N N . GLN A 1 113 ? -4.665 -5.692 10.263 1.00 97.88 113 GLN A N 1
ATOM 829 C CA . GLN A 1 113 ? -4.719 -4.437 9.544 1.00 97.88 113 GLN A CA 1
ATOM 830 C C . GLN A 1 113 ? -6.179 -4.039 9.360 1.00 97.88 113 GLN A C 1
ATOM 832 O O . GLN A 1 113 ? -7.003 -4.844 8.934 1.00 97.88 113 GLN A O 1
ATOM 837 N N . GLY A 1 114 ? -6.519 -2.798 9.693 1.00 98.12 114 GLY A N 1
ATOM 838 C CA . GLY A 1 114 ? -7.894 -2.330 9.618 1.00 98.12 114 GLY A CA 1
ATOM 839 C C . GLY A 1 114 ? -8.032 -0.858 9.271 1.00 98.12 114 GLY A C 1
ATOM 840 O O . GLY A 1 114 ? -7.084 -0.073 9.343 1.00 98.12 114 GLY A O 1
ATOM 841 N N . CYS A 1 115 ? -9.257 -0.489 8.927 1.00 98.38 115 CYS A N 1
ATOM 842 C CA . CYS A 1 115 ? -9.693 0.883 8.749 1.00 98.38 115 CYS A CA 1
ATOM 843 C C . CYS A 1 115 ? -10.987 1.118 9.526 1.00 98.38 115 CYS A C 1
ATOM 845 O O . CYS A 1 115 ? -11.893 0.281 9.525 1.00 98.38 115 CYS A O 1
ATOM 847 N N . ILE A 1 116 ? -11.073 2.266 10.195 1.00 98.38 116 ILE A N 1
ATOM 848 C CA . ILE A 1 116 ? -12.230 2.612 11.020 1.00 98.38 116 ILE A CA 1
ATOM 849 C C . ILE A 1 116 ? -12.719 4.027 10.741 1.00 98.38 116 ILE A C 1
ATOM 851 O O . ILE A 1 116 ? -11.925 4.924 10.453 1.00 98.38 116 ILE A O 1
ATOM 855 N N . GLN A 1 117 ? -14.026 4.213 10.873 1.00 98.44 117 GLN A N 1
ATOM 856 C CA . GLN A 1 117 ? -14.698 5.502 10.936 1.00 98.44 117 GLN A CA 1
ATOM 857 C C . GLN A 1 117 ? -15.237 5.662 12.356 1.00 98.44 117 GLN A C 1
ATOM 859 O O . GLN A 1 117 ? -16.047 4.856 12.810 1.00 98.44 117 GLN A O 1
ATOM 864 N N . ILE A 1 118 ? -14.770 6.673 13.082 1.00 98.25 118 ILE A N 1
ATOM 865 C CA . ILE A 1 118 ? -15.106 6.867 14.496 1.00 98.25 118 ILE A CA 1
ATOM 866 C C . ILE A 1 118 ? -15.209 8.351 14.832 1.00 98.25 118 ILE A C 1
ATOM 868 O O . ILE A 1 118 ? -14.518 9.188 14.251 1.00 98.25 118 ILE A O 1
ATOM 872 N N . ARG A 1 119 ? -16.055 8.688 15.808 1.00 97.81 119 ARG A N 1
ATOM 873 C CA . ARG A 1 119 ? -16.100 10.035 16.383 1.00 97.81 119 ARG A CA 1
ATOM 874 C C . ARG A 1 119 ? -14.908 10.244 17.314 1.00 97.81 119 ARG A C 1
ATOM 876 O O . ARG A 1 119 ? -14.847 9.653 18.393 1.00 97.81 119 ARG A O 1
ATOM 883 N N . SER A 1 120 ? -13.949 11.055 16.881 1.00 96.31 120 SER A N 1
ATOM 884 C CA . SER A 1 120 ? -12.663 11.284 17.551 1.00 96.31 120 SER A CA 1
ATOM 885 C C . SER A 1 120 ? -12.077 12.641 17.153 1.00 96.31 120 SER A C 1
ATOM 887 O O . SER A 1 120 ? -12.445 13.175 16.116 1.00 96.31 120 SER A O 1
ATOM 889 N N . ASN A 1 121 ? -11.114 13.195 17.897 1.00 94.75 121 ASN A N 1
ATOM 890 C CA . ASN A 1 121 ? -10.236 14.231 17.318 1.00 94.75 121 ASN A CA 1
ATOM 891 C C . ASN A 1 121 ? -9.187 13.553 16.428 1.00 94.75 121 ASN A C 1
ATOM 893 O O . ASN A 1 121 ? -8.841 12.421 16.734 1.00 94.75 121 ASN A O 1
ATOM 897 N N . ARG A 1 122 ? -8.693 14.202 15.360 1.00 94.06 122 ARG A N 1
ATOM 898 C CA . ARG A 1 122 ? -7.760 13.616 14.360 1.00 94.06 122 ARG A CA 1
ATOM 899 C C . ARG A 1 122 ? -6.273 13.673 14.761 1.00 94.06 122 ARG A C 1
ATOM 901 O O . ARG A 1 122 ? -5.421 13.183 14.030 1.00 94.06 122 ARG A O 1
ATOM 908 N N . ASP A 1 123 ? -5.936 14.302 15.882 1.00 92.06 123 ASP A N 1
ATOM 909 C CA . ASP A 1 123 ? -4.546 14.547 16.276 1.00 92.06 123 ASP A CA 1
ATOM 910 C C . ASP A 1 123 ? -3.845 13.329 16.911 1.00 92.06 123 ASP A C 1
ATOM 912 O O . ASP A 1 123 ? -4.477 12.400 17.417 1.00 92.06 123 ASP A O 1
ATOM 916 N N . GLU A 1 124 ? -2.509 13.357 16.911 1.00 88.38 124 GLU A N 1
ATOM 917 C CA . GLU A 1 124 ? -1.654 12.296 17.461 1.00 88.38 124 GLU A CA 1
ATOM 918 C C . GLU A 1 124 ? -1.910 12.036 18.955 1.00 88.38 124 GLU A C 1
ATOM 920 O O . GLU A 1 124 ? -1.866 10.891 19.409 1.00 88.38 124 GLU A O 1
ATOM 925 N N . ALA A 1 125 ? -2.250 13.071 19.733 1.00 90.00 125 ALA A N 1
ATOM 926 C CA . ALA A 1 125 ? -2.552 12.885 21.148 1.00 90.00 125 ALA A CA 1
ATOM 927 C C . ALA A 1 125 ? -3.834 12.058 21.335 1.00 90.00 125 ALA A C 1
ATOM 929 O O . ALA A 1 125 ? -3.900 11.212 22.230 1.00 90.00 125 ALA A O 1
ATOM 930 N N . TYR A 1 126 ? -4.829 12.234 20.462 1.00 94.06 126 TYR A N 1
ATOM 931 C CA . TYR A 1 126 ? -6.028 11.400 20.468 1.00 94.06 126 TYR A CA 1
ATOM 932 C C . TYR A 1 126 ? -5.767 9.973 19.958 1.00 94.06 126 TYR A C 1
ATOM 934 O O . TYR A 1 126 ? -6.383 9.028 20.453 1.00 94.06 126 TYR A O 1
ATOM 942 N N . ALA A 1 127 ? -4.800 9.771 19.056 1.00 94.69 127 ALA A N 1
ATOM 943 C CA . ALA A 1 127 ? -4.366 8.428 18.656 1.00 94.69 127 ALA A CA 1
ATOM 944 C C . ALA A 1 127 ? -3.901 7.598 19.870 1.00 94.69 127 ALA A C 1
ATOM 946 O O . ALA A 1 127 ? -4.269 6.432 20.009 1.00 94.69 127 ALA A O 1
ATOM 947 N N . ALA A 1 128 ? -3.176 8.210 20.815 1.00 93.31 128 ALA A N 1
ATOM 948 C CA . ALA A 1 128 ? -2.778 7.551 22.061 1.00 93.31 128 ALA A CA 1
ATOM 949 C C . ALA A 1 128 ? -3.979 7.161 22.950 1.00 93.31 128 ALA A C 1
ATOM 951 O O . ALA A 1 128 ? -3.947 6.119 23.613 1.00 93.31 128 ALA A O 1
ATOM 952 N N . VAL A 1 129 ? -5.058 7.957 22.940 1.00 94.69 129 VAL A N 1
ATOM 953 C CA . VAL A 1 129 ? -6.322 7.628 23.625 1.00 94.69 129 VAL A CA 1
ATOM 954 C C . VAL A 1 129 ? -6.973 6.402 22.985 1.00 94.69 129 VAL A C 1
ATOM 956 O O . VAL A 1 129 ? -7.346 5.476 23.707 1.00 94.69 129 VAL A O 1
ATOM 959 N N . LEU A 1 130 ? -7.040 6.349 21.649 1.00 96.44 130 LEU A N 1
ATOM 960 C CA . LEU A 1 130 ? -7.555 5.193 20.903 1.00 96.44 130 LEU A CA 1
ATOM 961 C C . LEU A 1 130 ? -6.743 3.925 21.195 1.00 96.44 130 LEU A C 1
ATOM 963 O O . LEU A 1 130 ? -7.322 2.892 21.527 1.00 96.44 130 LEU A O 1
ATOM 967 N N . VAL A 1 131 ? -5.407 4.015 21.165 1.00 95.69 131 VAL A N 1
ATOM 968 C CA . VAL A 1 131 ? -4.508 2.904 21.523 1.00 95.69 131 VAL A CA 1
ATOM 969 C C . VAL A 1 131 ? -4.810 2.398 22.932 1.00 95.69 131 VAL A C 1
ATOM 971 O O . VAL A 1 131 ? -5.000 1.197 23.127 1.00 95.69 131 VAL A O 1
ATOM 974 N N . LYS A 1 132 ? -4.858 3.297 23.924 1.00 93.44 132 LYS A N 1
ATOM 975 C CA . LYS A 1 132 ? -5.122 2.922 25.319 1.00 93.44 132 LYS A CA 1
ATOM 976 C C . LYS A 1 132 ? -6.488 2.253 25.465 1.00 93.44 132 LYS A C 1
ATOM 978 O O . LYS A 1 132 ? -6.595 1.282 26.205 1.00 93.44 132 LYS A O 1
ATOM 983 N N . HIS A 1 133 ? -7.501 2.754 24.763 1.00 95.44 133 HIS A N 1
ATOM 984 C CA . HIS A 1 133 ? -8.859 2.233 24.834 1.00 95.44 133 HIS A CA 1
ATOM 985 C C . HIS A 1 133 ? -9.005 0.870 24.145 1.00 95.44 133 HIS A C 1
ATOM 987 O O . HIS A 1 133 ? -9.611 -0.029 24.708 1.00 95.44 133 HIS A O 1
ATOM 993 N N . LEU A 1 134 ? -8.424 0.659 22.963 1.00 95.75 134 LEU A N 1
ATOM 994 C CA . LEU A 1 134 ? -8.467 -0.653 22.305 1.00 95.75 134 LEU A CA 1
ATOM 995 C C . LEU A 1 134 ? -7.706 -1.718 23.119 1.00 95.75 134 LEU A C 1
ATOM 997 O O . LEU A 1 134 ? -8.130 -2.870 23.215 1.00 95.75 134 LEU A O 1
ATOM 1001 N N . LYS A 1 135 ? -6.616 -1.328 23.790 1.00 94.00 135 LYS A N 1
ATOM 1002 C CA . LYS A 1 135 ? -5.861 -2.217 24.686 1.00 94.00 135 LYS A CA 1
ATOM 1003 C C . LYS A 1 135 ? -6.627 -2.668 25.935 1.00 94.00 135 LYS A C 1
ATOM 1005 O O . LYS A 1 135 ? -6.170 -3.600 26.583 1.00 94.00 135 LYS A O 1
ATOM 1010 N N . THR A 1 136 ? -7.766 -2.067 26.294 1.00 93.25 136 THR A N 1
ATOM 1011 C CA . THR A 1 136 ? -8.608 -2.623 27.375 1.00 93.25 136 THR A CA 1
ATOM 1012 C C . THR A 1 136 ? -9.409 -3.840 26.911 1.00 93.25 136 THR A C 1
ATOM 1014 O O . THR A 1 136 ? -9.792 -4.663 27.735 1.00 93.25 136 THR A O 1
ATOM 1017 N N . TYR A 1 137 ? -9.623 -3.981 25.599 1.00 94.75 137 TYR A N 1
ATOM 1018 C CA . TYR A 1 137 ? -10.307 -5.121 24.992 1.00 94.75 137 TYR A CA 1
ATOM 1019 C C . TYR A 1 137 ? -9.315 -6.232 24.659 1.00 94.75 137 TYR A C 1
ATOM 1021 O O . TYR A 1 137 ? -9.589 -7.410 24.882 1.00 94.75 137 TYR A O 1
ATOM 1029 N N . ILE A 1 138 ? -8.134 -5.871 24.158 1.00 93.00 138 ILE A N 1
ATOM 1030 C CA . ILE A 1 138 ? -7.122 -6.836 23.729 1.00 93.00 138 ILE A CA 1
ATOM 1031 C C . ILE A 1 138 ? -6.168 -7.141 24.891 1.00 93.00 138 ILE A C 1
ATOM 1033 O O . ILE A 1 138 ? -5.510 -6.223 25.379 1.00 93.00 138 ILE A O 1
ATOM 1037 N N . PRO A 1 139 ? -6.037 -8.408 25.327 1.00 86.00 139 PRO A N 1
ATOM 1038 C CA . PRO A 1 139 ? -5.264 -8.786 26.506 1.00 86.00 139 PRO A CA 1
ATOM 1039 C C . PRO A 1 139 ? -3.762 -8.805 26.192 1.00 86.00 139 PRO A C 1
ATOM 1041 O O . PRO A 1 139 ? -3.127 -9.857 26.140 1.00 86.00 139 PRO A O 1
ATOM 1044 N N . ILE A 1 140 ? -3.178 -7.632 25.950 1.00 86.50 140 ILE A N 1
ATOM 1045 C CA . ILE A 1 140 ? -1.741 -7.501 25.718 1.00 86.50 140 ILE A CA 1
ATOM 1046 C C . ILE A 1 140 ? -1.035 -7.585 27.070 1.00 86.50 140 ILE A C 1
ATOM 1048 O O . ILE A 1 140 ? -0.946 -6.595 27.798 1.00 86.50 140 ILE A O 1
ATOM 1052 N N . LEU A 1 141 ? -0.541 -8.776 27.409 1.00 79.50 141 LEU A N 1
ATOM 1053 C CA . LEU A 1 141 ? 0.228 -8.983 28.632 1.00 79.50 141 LEU A CA 1
ATOM 1054 C C . LEU A 1 141 ? 1.504 -8.119 28.623 1.00 79.50 141 LEU A C 1
ATOM 1056 O O . LEU A 1 141 ? 2.140 -7.964 27.571 1.00 79.50 141 LEU A O 1
ATOM 1060 N N . PRO A 1 142 ? 1.925 -7.577 29.781 1.00 77.62 142 PRO A N 1
ATOM 1061 C CA . PRO A 1 142 ? 3.233 -6.948 29.909 1.00 77.62 142 PRO A CA 1
ATOM 1062 C C . PRO A 1 142 ? 4.337 -7.888 29.404 1.00 77.62 142 PRO A C 1
ATOM 1064 O O . PRO A 1 142 ? 4.375 -9.060 29.761 1.00 77.62 142 PRO A O 1
ATOM 1067 N N . GLY A 1 143 ? 5.219 -7.386 28.538 1.00 78.56 143 GLY A N 1
ATOM 1068 C CA . GLY A 1 143 ? 6.308 -8.177 27.951 1.00 78.56 143 GLY A CA 1
ATOM 1069 C C . GLY A 1 143 ? 5.940 -9.004 26.712 1.00 78.56 143 GLY A C 1
ATOM 1070 O O . GLY A 1 143 ? 6.846 -9.406 25.990 1.00 78.56 143 GLY A O 1
ATOM 1071 N N . ALA A 1 144 ? 4.655 -9.169 26.371 1.00 78.19 144 ALA A N 1
ATOM 1072 C CA . ALA A 1 144 ? 4.230 -9.933 25.188 1.00 78.19 144 ALA A CA 1
ATOM 1073 C C . ALA A 1 144 ? 4.553 -9.250 23.843 1.00 78.19 144 ALA A C 1
ATOM 1075 O O . ALA A 1 144 ? 4.262 -9.790 22.782 1.00 78.19 144 ALA A O 1
ATOM 1076 N N . GLY A 1 145 ? 5.105 -8.033 23.862 1.00 86.25 145 GLY A N 1
ATOM 1077 C CA . GLY A 1 145 ? 5.520 -7.326 22.649 1.00 86.25 145 GLY A CA 1
ATOM 1078 C C . GLY A 1 145 ? 4.372 -6.875 21.738 1.00 86.25 145 GLY A C 1
ATOM 1079 O O . GLY A 1 145 ? 4.637 -6.469 20.610 1.00 86.25 145 GLY A O 1
ATOM 1080 N N . GLY A 1 146 ? 3.119 -6.943 22.201 1.00 92.06 146 GLY A N 1
ATOM 1081 C CA . GLY A 1 146 ? 1.952 -6.498 21.445 1.00 92.06 146 GLY A CA 1
ATOM 1082 C C . GLY A 1 146 ? 1.920 -4.981 21.258 1.00 92.06 146 GLY A C 1
ATOM 1083 O O . GLY A 1 146 ? 1.998 -4.208 22.221 1.00 92.06 146 GLY A O 1
ATOM 1084 N N . THR A 1 147 ? 1.771 -4.542 20.016 1.00 94.38 147 THR A N 1
ATOM 1085 C CA . THR A 1 147 ? 1.651 -3.139 19.631 1.00 94.38 147 THR A CA 1
ATOM 1086 C C . THR A 1 147 ? 0.297 -2.890 18.981 1.00 94.38 147 THR A C 1
ATOM 1088 O O . THR A 1 147 ? -0.250 -3.735 18.281 1.00 94.38 147 THR A O 1
ATOM 1091 N N . VAL A 1 148 ? -0.256 -1.711 19.254 1.00 96.69 148 VAL A N 1
ATOM 1092 C CA . VAL A 1 148 ? -1.452 -1.174 18.602 1.00 96.69 148 VAL A CA 1
ATOM 1093 C C . VAL A 1 148 ? -1.060 0.215 18.133 1.00 96.69 148 VAL A C 1
ATOM 1095 O O . VAL A 1 148 ? -0.517 0.983 18.932 1.00 96.69 148 VAL A O 1
ATOM 1098 N N . SER A 1 149 ? -1.313 0.520 16.869 1.00 97.38 149 SER A N 1
ATOM 1099 C CA . SER A 1 149 ? -1.055 1.829 16.280 1.00 97.38 149 SER A CA 1
ATOM 1100 C C . SER A 1 149 ? -2.308 2.339 15.590 1.00 97.38 149 SER A C 1
ATOM 1102 O O . SER A 1 149 ? -2.986 1.580 14.899 1.00 97.38 149 SER A O 1
ATOM 1104 N N . PHE A 1 150 ? -2.590 3.623 15.786 1.00 97.94 150 PHE A N 1
ATOM 1105 C CA . PHE A 1 150 ? -3.617 4.362 15.070 1.00 97.94 150 PHE A CA 1
ATOM 1106 C C . PHE A 1 150 ? -2.936 5.484 14.303 1.00 97.94 150 PHE A C 1
ATOM 1108 O O . PHE A 1 150 ? -2.231 6.301 14.893 1.00 97.94 150 PHE A O 1
ATOM 1115 N N . VAL A 1 151 ? -3.159 5.523 12.995 1.00 97.19 151 VAL A N 1
ATOM 1116 C CA . VAL A 1 151 ? -2.635 6.566 12.114 1.00 97.19 151 VAL A CA 1
ATOM 1117 C C . VAL A 1 151 ? -3.828 7.227 11.433 1.00 97.19 151 VAL A C 1
ATOM 1119 O O . VAL A 1 151 ? -4.639 6.514 10.833 1.00 97.19 151 VAL A O 1
ATOM 1122 N N . PRO A 1 152 ? -3.999 8.556 11.550 1.00 97.19 152 PRO A N 1
ATOM 1123 C CA . PRO A 1 152 ? -5.093 9.222 10.865 1.00 97.19 152 PRO A CA 1
ATOM 1124 C C . PRO A 1 152 ? -4.867 9.085 9.361 1.00 97.19 152 PRO A C 1
ATOM 1126 O O . PRO A 1 152 ? -3.722 9.085 8.907 1.00 97.19 152 PRO A O 1
ATOM 1129 N N . PHE A 1 153 ? -5.941 8.978 8.582 1.00 96.44 153 PHE A N 1
ATOM 1130 C CA . PHE A 1 153 ? -5.788 8.923 7.128 1.00 96.44 153 PHE A CA 1
ATOM 1131 C C . PHE A 1 153 ? -5.024 10.149 6.622 1.00 96.44 153 PHE A C 1
ATOM 1133 O O . PHE A 1 153 ? -5.295 11.268 7.062 1.00 96.44 153 PHE A O 1
ATOM 1140 N N . GLY A 1 154 ? -4.061 9.937 5.728 1.00 92.88 154 GLY A N 1
ATOM 1141 C CA . GLY A 1 154 ? -3.368 11.005 5.011 1.00 92.88 154 GLY A CA 1
ATOM 1142 C C . GLY A 1 154 ? -4.255 11.645 3.942 1.00 92.88 154 GLY A C 1
ATOM 1143 O O . GLY A 1 154 ? -5.334 11.144 3.634 1.00 92.88 154 GLY A O 1
ATOM 1144 N N . ASP A 1 155 ? -3.785 12.735 3.341 1.00 90.88 155 ASP A N 1
ATOM 1145 C CA . ASP A 1 155 ? -4.577 13.512 2.372 1.00 90.88 155 ASP A CA 1
ATOM 1146 C C . ASP A 1 155 ? -4.888 12.746 1.075 1.00 90.88 155 ASP A C 1
ATOM 1148 O O . ASP A 1 155 ? -5.853 13.055 0.382 1.00 90.88 155 ASP A O 1
ATOM 1152 N N . THR A 1 156 ? -4.097 11.720 0.757 1.00 88.62 156 THR A N 1
ATOM 1153 C CA . THR A 1 156 ? -4.287 10.850 -0.414 1.00 88.62 156 THR A CA 1
ATOM 1154 C C . THR A 1 156 ? -5.054 9.564 -0.100 1.00 88.62 156 THR A C 1
ATOM 1156 O O . THR A 1 156 ? -5.325 8.778 -1.006 1.00 88.62 156 THR A O 1
ATOM 1159 N N . GLN A 1 157 ? -5.397 9.315 1.167 1.00 92.88 157 GLN A N 1
ATOM 1160 C CA . GLN A 1 157 ? -6.085 8.096 1.584 1.00 92.88 157 GLN A CA 1
ATOM 1161 C C . GLN A 1 157 ? -7.596 8.314 1.630 1.00 92.88 157 GLN A C 1
ATOM 1163 O O . GLN A 1 157 ? -8.098 9.206 2.312 1.00 92.88 157 GLN A O 1
ATOM 1168 N N . THR A 1 158 ? -8.333 7.446 0.942 1.00 95.75 158 THR A N 1
ATOM 1169 C CA . THR A 1 158 ? -9.799 7.430 0.956 1.00 95.75 158 THR A CA 1
ATOM 1170 C C . THR A 1 158 ? -10.323 6.241 1.758 1.00 95.75 158 THR A C 1
ATOM 1172 O O . THR A 1 158 ? -9.632 5.235 1.934 1.00 95.75 158 THR A O 1
ATOM 1175 N N . TRP A 1 159 ? -11.569 6.343 2.233 1.00 97.19 159 TRP A N 1
ATOM 1176 C CA . TRP A 1 159 ? -12.270 5.234 2.889 1.00 97.19 159 TRP A CA 1
ATOM 1177 C C . TRP A 1 159 ? -12.310 3.983 2.013 1.00 97.19 159 TRP A C 1
ATOM 1179 O O . TRP A 1 159 ? -11.848 2.929 2.438 1.00 97.19 159 TRP A O 1
ATOM 1189 N N . SER A 1 160 ? -12.772 4.115 0.771 1.00 97.06 160 SER A N 1
ATOM 1190 C CA . SER A 1 160 ? -12.844 3.018 -0.195 1.00 97.06 160 SER A CA 1
ATOM 1191 C C . SER A 1 160 ? -11.467 2.427 -0.516 1.00 97.06 160 SER A C 1
ATOM 1193 O O . SER A 1 160 ? -11.314 1.207 -0.517 1.00 97.06 160 SER A O 1
ATOM 1195 N N . GLY A 1 161 ? -10.434 3.259 -0.695 1.00 95.56 161 GLY A N 1
ATOM 1196 C CA . GLY A 1 161 ? -9.067 2.788 -0.935 1.00 95.56 161 GLY A CA 1
ATOM 1197 C C . GLY A 1 161 ? -8.511 1.961 0.228 1.00 95.56 161 GLY A C 1
ATOM 1198 O O . GLY A 1 161 ? -7.960 0.881 0.014 1.00 95.56 161 GLY A O 1
ATOM 1199 N N . MET A 1 162 ? -8.709 2.421 1.467 1.00 97.62 162 MET A N 1
ATOM 1200 C CA . MET A 1 162 ? -8.271 1.690 2.661 1.00 97.62 162 MET A CA 1
ATOM 1201 C C . MET A 1 162 ? -9.117 0.444 2.936 1.00 97.62 162 MET A C 1
ATOM 1203 O O . MET A 1 162 ? -8.572 -0.579 3.345 1.00 97.62 162 MET A O 1
ATOM 1207 N N . LEU A 1 163 ? -10.419 0.491 2.652 1.00 98.00 163 LEU A N 1
ATOM 1208 C CA . LEU A 1 163 ? -11.298 -0.671 2.744 1.00 98.00 163 LEU A CA 1
ATOM 1209 C C . LEU A 1 163 ? -10.877 -1.768 1.763 1.00 98.00 163 LEU A C 1
ATOM 1211 O O . LEU A 1 163 ? -10.903 -2.947 2.106 1.00 98.00 163 LEU A O 1
ATOM 1215 N N . GLY A 1 164 ? -10.457 -1.403 0.552 1.00 96.94 164 GLY A N 1
ATOM 1216 C CA . GLY A 1 164 ? -9.867 -2.353 -0.384 1.00 96.94 164 GLY A CA 1
ATOM 1217 C C . GLY A 1 164 ? -8.486 -2.847 0.049 1.00 96.94 164 GLY A C 1
ATOM 1218 O O . GLY A 1 164 ? -8.215 -4.038 -0.063 1.00 96.94 164 GLY A O 1
ATOM 1219 N N . TYR A 1 165 ? -7.646 -1.980 0.627 1.00 95.81 165 TYR A N 1
ATOM 1220 C CA . TYR A 1 165 ? -6.336 -2.370 1.163 1.00 95.81 165 TYR A CA 1
ATOM 1221 C C . TYR A 1 165 ? -6.444 -3.447 2.255 1.00 95.81 165 TYR A C 1
ATOM 1223 O O . TYR A 1 165 ? -5.698 -4.422 2.226 1.00 95.81 165 TYR A O 1
ATOM 1231 N N . VAL A 1 166 ? -7.418 -3.338 3.168 1.00 97.44 166 VAL A N 1
ATOM 1232 C CA . VAL A 1 166 ? -7.714 -4.372 4.187 1.00 97.44 166 VAL A CA 1
ATOM 1233 C C . VAL A 1 166 ? -8.139 -5.704 3.547 1.00 97.44 166 VAL A C 1
ATOM 1235 O O . VAL A 1 166 ? -8.061 -6.761 4.164 1.00 97.44 166 VAL A O 1
ATOM 1238 N N . GLN A 1 167 ? -8.572 -5.698 2.291 1.00 97.06 167 GLN A N 1
ATOM 1239 C CA . GLN A 1 167 ? -8.987 -6.890 1.555 1.00 97.06 167 GLN A CA 1
ATOM 1240 C C . GLN A 1 167 ? -7.907 -7.425 0.603 1.00 97.06 167 GLN A C 1
ATOM 1242 O O . GLN A 1 167 ? -8.187 -8.347 -0.157 1.00 97.06 167 GLN A O 1
ATOM 1247 N N . LYS A 1 168 ? -6.678 -6.890 0.626 1.00 93.44 168 LYS A N 1
ATOM 1248 C CA . LYS A 1 168 ? -5.622 -7.256 -0.340 1.00 93.44 168 LYS A CA 1
ATOM 1249 C C . LYS A 1 168 ? -5.194 -8.727 -0.298 1.00 93.44 168 LYS A C 1
ATOM 1251 O O . LYS A 1 168 ? -4.724 -9.244 -1.306 1.00 93.44 168 LYS A O 1
ATOM 1256 N N . ASP A 1 169 ? -5.375 -9.378 0.851 1.00 94.88 169 ASP A N 1
ATOM 1257 C CA . ASP A 1 169 ? -5.064 -10.794 1.062 1.00 94.88 169 ASP A CA 1
ATOM 1258 C C . ASP A 1 169 ? -6.304 -11.690 0.851 1.00 94.88 169 ASP A C 1
ATOM 1260 O O . ASP A 1 169 ? -6.275 -12.873 1.181 1.00 94.88 169 ASP A O 1
ATOM 1264 N N . ALA A 1 170 ? -7.406 -11.168 0.295 1.00 94.62 170 ALA A N 1
ATOM 1265 C CA . ALA A 1 170 ? -8.586 -11.976 -0.004 1.00 94.62 170 ALA A CA 1
ATOM 1266 C C . ALA A 1 170 ? -8.227 -13.201 -0.867 1.00 94.62 170 ALA A C 1
ATOM 1268 O O . ALA A 1 170 ? -7.545 -13.090 -1.886 1.00 94.62 170 ALA A O 1
ATOM 1269 N N . GLY A 1 171 ? -8.687 -14.380 -0.439 1.00 93.25 171 GLY A N 1
ATOM 1270 C CA . GLY A 1 171 ? -8.362 -15.669 -1.061 1.00 93.25 171 GLY A CA 1
ATOM 1271 C C . GLY A 1 171 ? -7.119 -16.367 -0.492 1.00 93.25 171 GLY A C 1
ATOM 1272 O O . GLY A 1 171 ? -6.856 -17.509 -0.859 1.00 93.25 171 GLY A O 1
ATOM 1273 N N . GLN A 1 172 ? -6.371 -15.731 0.414 1.00 94.31 172 GLN A N 1
ATOM 1274 C CA . GLN A 1 172 ? -5.276 -16.380 1.140 1.00 94.31 172 GLN A CA 1
ATOM 1275 C C . GLN A 1 172 ? -5.798 -17.189 2.338 1.00 94.31 172 GLN A C 1
ATOM 1277 O O . GLN A 1 172 ? -6.805 -16.837 2.945 1.00 94.31 172 GLN A O 1
ATOM 1282 N N . GLY A 1 173 ? -5.089 -18.257 2.725 1.00 95.00 173 GLY A N 1
ATOM 1283 C CA . GLY A 1 173 ? -5.521 -19.150 3.814 1.00 95.00 173 GLY A CA 1
ATOM 1284 C C . GLY A 1 173 ? -5.560 -18.505 5.207 1.00 95.00 173 GLY A C 1
ATOM 1285 O O . GLY A 1 173 ? -6.259 -18.997 6.085 1.00 95.00 173 GLY A O 1
ATOM 1286 N N . HIS A 1 174 ? -4.832 -17.404 5.414 1.00 93.88 174 HIS A N 1
ATOM 1287 C CA . HIS A 1 174 ? -4.856 -16.625 6.657 1.00 93.88 174 HIS A CA 1
ATOM 1288 C C . HIS A 1 174 ? -5.875 -15.482 6.642 1.00 93.88 174 HIS A C 1
ATOM 1290 O O . HIS A 1 174 ? -6.017 -14.797 7.649 1.00 93.88 174 HIS A O 1
ATOM 1296 N N . TYR A 1 175 ? -6.537 -15.226 5.513 1.00 96.44 175 TYR A N 1
ATOM 1297 C CA . TYR A 1 175 ? -7.424 -14.082 5.374 1.00 96.44 175 TYR A CA 1
ATOM 1298 C C . TYR A 1 175 ? -8.745 -14.310 6.097 1.00 96.44 175 TYR A C 1
ATOM 1300 O O . TYR A 1 175 ? -9.517 -15.210 5.773 1.00 96.44 175 TYR A O 1
ATOM 1308 N N . GLU A 1 176 ? -9.034 -13.417 7.032 1.00 96.75 176 GLU A N 1
ATOM 1309 C CA . GLU A 1 176 ? -10.296 -13.385 7.749 1.00 96.75 176 GLU A CA 1
ATOM 1310 C C . GLU A 1 176 ? -10.714 -11.930 7.914 1.00 96.75 176 GLU A C 1
ATOM 1312 O O . GLU A 1 176 ? -9.980 -11.148 8.513 1.00 96.75 176 GLU A O 1
ATOM 1317 N N . LEU A 1 177 ? -11.868 -11.551 7.364 1.00 97.69 177 LEU A N 1
ATOM 1318 C CA . LEU A 1 177 ? -12.370 -10.181 7.412 1.00 97.69 177 LEU A CA 1
ATOM 1319 C C . LEU A 1 177 ? -13.464 -10.052 8.471 1.00 97.69 177 LEU A C 1
ATOM 1321 O O . LEU A 1 177 ? -14.475 -10.749 8.420 1.00 97.69 177 LEU A O 1
ATOM 1325 N N . ARG A 1 178 ? -13.295 -9.104 9.391 1.00 98.06 178 ARG A N 1
ATOM 1326 C CA . ARG A 1 178 ? -14.322 -8.690 10.352 1.00 98.06 178 ARG A CA 1
ATOM 1327 C C . ARG A 1 178 ? -14.804 -7.292 10.004 1.00 98.06 178 ARG A C 1
ATOM 1329 O O . ARG A 1 178 ? -13.986 -6.387 9.837 1.00 98.06 178 ARG A O 1
ATOM 1336 N N . THR A 1 179 ? -16.118 -7.107 9.916 1.00 98.31 179 THR A N 1
ATOM 1337 C CA . THR A 1 179 ? -16.733 -5.820 9.571 1.00 98.31 179 THR A CA 1
ATOM 1338 C C . THR A 1 179 ? -17.842 -5.428 10.542 1.00 98.31 179 THR A C 1
ATOM 1340 O O . THR A 1 179 ? -18.425 -6.263 11.231 1.00 98.31 179 THR A O 1
ATOM 1343 N N . HIS A 1 180 ? -18.133 -4.131 10.598 1.00 98.50 180 HIS A N 1
ATOM 1344 C CA . HIS A 1 180 ? -19.297 -3.567 11.271 1.00 98.50 180 HIS A CA 1
ATOM 1345 C C . HIS A 1 180 ? -19.807 -2.363 10.480 1.00 98.50 180 HIS A C 1
ATOM 1347 O O . HIS A 1 180 ? -19.017 -1.474 10.156 1.00 98.50 180 HIS A O 1
ATOM 1353 N N . ALA A 1 181 ? -21.116 -2.346 10.203 1.00 98.25 181 ALA A N 1
ATOM 1354 C CA . ALA A 1 181 ? -21.815 -1.271 9.492 1.00 98.25 181 ALA A CA 1
ATOM 1355 C C . ALA A 1 181 ? -21.201 -0.918 8.118 1.00 98.25 181 ALA A C 1
ATOM 1357 O O . ALA A 1 181 ? -21.164 0.243 7.712 1.00 98.25 181 ALA A O 1
ATOM 1358 N N . ILE A 1 182 ? -20.721 -1.938 7.399 1.00 98.25 182 ILE A N 1
ATOM 1359 C CA . ILE A 1 182 ? -20.225 -1.831 6.023 1.00 98.25 182 ILE A CA 1
ATOM 1360 C C . ILE A 1 182 ? -21.033 -2.801 5.173 1.00 98.25 182 ILE A C 1
ATOM 1362 O O . ILE A 1 182 ? -21.107 -3.988 5.491 1.00 98.25 182 ILE A O 1
ATOM 1366 N N . SER A 1 183 ? -21.646 -2.288 4.113 1.00 98.31 183 SER A N 1
ATOM 1367 C CA . SER A 1 183 ? -22.417 -3.099 3.172 1.00 98.31 183 SER A CA 1
ATOM 1368 C C . SER A 1 183 ? -21.519 -3.891 2.216 1.00 98.31 183 SER A C 1
ATOM 1370 O O . SER A 1 183 ? -20.384 -3.502 1.931 1.00 98.31 183 SER A O 1
ATOM 1372 N N . ASP A 1 184 ? -22.048 -4.971 1.639 1.00 97.88 184 ASP A N 1
ATOM 1373 C CA . ASP A 1 184 ? -21.336 -5.739 0.608 1.00 97.88 184 ASP A CA 1
ATOM 1374 C C . ASP A 1 184 ? -21.006 -4.893 -0.630 1.00 97.88 184 ASP A C 1
ATOM 1376 O O . ASP A 1 184 ? -19.958 -5.081 -1.252 1.00 97.88 184 ASP A O 1
ATOM 1380 N N . ALA A 1 185 ? -21.867 -3.923 -0.958 1.00 98.06 185 ALA A N 1
ATOM 1381 C CA . ALA A 1 185 ? -21.640 -2.968 -2.039 1.00 98.06 185 ALA A CA 1
ATOM 1382 C C . ALA A 1 185 ? -20.403 -2.094 -1.771 1.00 98.06 185 ALA A C 1
ATOM 1384 O O . ALA A 1 185 ? -19.549 -1.962 -2.646 1.00 98.06 185 ALA A O 1
ATOM 1385 N N . GLU A 1 186 ? -20.252 -1.570 -0.551 1.00 98.06 186 GLU A N 1
ATOM 1386 C CA . GLU A 1 186 ? -19.059 -0.809 -0.153 1.00 98.06 186 GLU A CA 1
ATOM 1387 C C . GLU A 1 186 ? -17.799 -1.682 -0.137 1.00 98.06 186 GLU A C 1
ATOM 1389 O O . GLU A 1 186 ? -16.731 -1.233 -0.551 1.00 98.06 186 GLU A O 1
ATOM 1394 N N . LEU A 1 187 ? -17.899 -2.944 0.304 1.00 97.75 187 LEU A N 1
ATOM 1395 C CA . LEU A 1 187 ? -16.773 -3.883 0.246 1.00 97.75 187 LEU A CA 1
ATOM 1396 C C . LEU A 1 187 ? -16.328 -4.140 -1.196 1.00 97.75 187 LEU A C 1
ATOM 1398 O O . LEU A 1 187 ? -15.123 -4.154 -1.470 1.00 97.75 187 LEU A O 1
ATOM 1402 N N . ALA A 1 188 ? -17.282 -4.324 -2.112 1.00 97.19 188 ALA A N 1
ATOM 1403 C CA . ALA A 1 188 ? -17.016 -4.494 -3.535 1.00 97.19 188 ALA A CA 1
ATOM 1404 C C . ALA A 1 188 ? -16.383 -3.235 -4.150 1.00 97.19 188 ALA A C 1
ATOM 1406 O O . ALA A 1 188 ? -15.356 -3.345 -4.820 1.00 97.19 188 ALA A O 1
ATOM 1407 N N . GLU A 1 189 ? -16.925 -2.049 -3.864 1.00 97.44 189 GLU A N 1
ATOM 1408 C CA . GLU A 1 189 ? -16.354 -0.766 -4.290 1.00 97.44 189 GLU A CA 1
ATOM 1409 C C . GLU A 1 189 ? -14.925 -0.578 -3.772 1.00 97.44 189 GLU A C 1
ATOM 1411 O O . GLU A 1 189 ? -14.029 -0.190 -4.529 1.00 97.44 189 GLU A O 1
ATOM 1416 N N . GLY A 1 190 ? -14.684 -0.909 -2.501 1.00 97.06 190 GLY A N 1
ATOM 1417 C CA . GLY A 1 190 ? -13.358 -0.858 -1.901 1.00 97.06 190 GLY A CA 1
ATOM 1418 C C . GLY A 1 190 ? -12.363 -1.740 -2.653 1.00 97.06 190 GLY A C 1
ATOM 1419 O O . GLY A 1 190 ? -11.294 -1.266 -3.038 1.00 97.06 190 GLY A O 1
ATOM 1420 N N . ARG A 1 191 ? -12.732 -2.995 -2.951 1.00 95.25 191 ARG A N 1
ATOM 1421 C CA . ARG A 1 191 ? -11.894 -3.912 -3.748 1.00 95.25 191 ARG A CA 1
ATOM 1422 C C . ARG A 1 191 ? -11.583 -3.350 -5.135 1.00 95.25 191 ARG A C 1
ATOM 1424 O O . ARG A 1 191 ? -10.423 -3.356 -5.536 1.00 95.25 191 ARG A O 1
ATOM 1431 N N . MET A 1 192 ? -12.580 -2.824 -5.849 1.00 94.38 192 MET A N 1
ATOM 1432 C CA . MET A 1 192 ? -12.364 -2.215 -7.170 1.00 94.38 192 MET A CA 1
ATOM 1433 C C . MET A 1 192 ? -11.429 -1.002 -7.102 1.00 94.38 192 MET A C 1
ATOM 1435 O O . MET A 1 192 ? -10.510 -0.874 -7.913 1.00 94.38 192 MET A O 1
ATOM 1439 N N . THR A 1 193 ? -11.637 -0.132 -6.111 1.00 93.44 193 THR A N 1
ATOM 144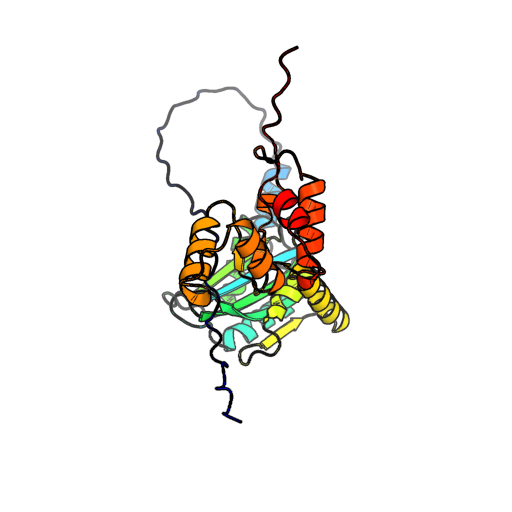0 C CA . THR A 1 193 ? -10.814 1.062 -5.885 1.00 93.44 193 THR A CA 1
ATOM 1441 C C . THR A 1 193 ? -9.367 0.670 -5.614 1.00 93.44 193 THR A C 1
ATOM 1443 O O . THR A 1 193 ? -8.459 1.186 -6.260 1.00 93.44 193 THR A O 1
ATOM 1446 N N . TYR A 1 194 ? -9.135 -0.280 -4.706 1.00 91.81 194 TYR A N 1
ATOM 1447 C CA . TYR A 1 194 ? -7.787 -0.740 -4.385 1.00 91.81 194 TYR A CA 1
ATOM 1448 C C . TYR A 1 194 ? -7.100 -1.414 -5.570 1.00 91.81 194 TYR A C 1
ATOM 1450 O O . TYR A 1 194 ? -5.945 -1.104 -5.846 1.00 91.81 194 TYR A O 1
ATOM 1458 N N . ASN A 1 195 ? -7.813 -2.262 -6.316 1.00 87.75 195 ASN A N 1
ATOM 1459 C CA . ASN A 1 195 ? -7.266 -2.875 -7.524 1.00 87.75 195 ASN A CA 1
ATOM 1460 C C . ASN A 1 195 ? -6.836 -1.812 -8.538 1.00 87.75 195 ASN A C 1
ATOM 1462 O O . ASN A 1 195 ? -5.762 -1.936 -9.108 1.00 87.75 195 ASN A O 1
ATOM 1466 N N . THR A 1 196 ? -7.619 -0.741 -8.697 1.00 86.88 196 THR A N 1
ATOM 1467 C CA . THR A 1 196 ? -7.292 0.382 -9.591 1.00 86.88 196 THR A CA 1
ATOM 1468 C C . THR A 1 196 ? -6.068 1.161 -9.104 1.00 86.88 196 THR A C 1
ATOM 1470 O O . THR A 1 196 ? -5.203 1.501 -9.904 1.00 86.88 196 THR A O 1
ATOM 1473 N N . LEU A 1 197 ? -5.965 1.415 -7.794 1.00 83.81 197 LEU A N 1
ATOM 1474 C CA . LEU A 1 197 ? -4.817 2.096 -7.180 1.00 83.81 197 LEU A CA 1
ATOM 1475 C C . LEU A 1 197 ? -3.536 1.255 -7.206 1.00 83.81 197 LEU A C 1
ATOM 1477 O O . LEU A 1 197 ? -2.443 1.815 -7.185 1.00 83.81 197 LEU A O 1
ATOM 1481 N N . ARG A 1 198 ? -3.668 -0.074 -7.220 1.00 79.00 198 ARG A N 1
ATOM 1482 C CA . ARG A 1 198 ? -2.547 -1.013 -7.283 1.00 79.00 198 ARG A CA 1
ATOM 1483 C C . ARG A 1 198 ? -2.026 -1.225 -8.702 1.00 79.00 198 ARG A C 1
ATOM 1485 O O . ARG A 1 198 ? -0.933 -1.758 -8.822 1.00 79.00 198 ARG A O 1
ATOM 1492 N N . LEU A 1 199 ? -2.755 -0.816 -9.747 1.00 78.44 199 LEU A N 1
ATOM 1493 C CA . LEU A 1 199 ? -2.280 -0.935 -11.127 1.00 78.44 199 LEU A CA 1
ATOM 1494 C C . LEU A 1 199 ? -0.961 -0.170 -11.301 1.00 78.44 199 LEU A C 1
ATOM 1496 O O . LEU A 1 199 ? -0.937 1.026 -11.585 1.00 78.44 199 LEU A O 1
ATOM 1500 N N . ASP A 1 200 ? 0.138 -0.893 -11.141 1.00 81.44 200 ASP A N 1
ATOM 1501 C CA . ASP A 1 200 ? 1.490 -0.438 -11.385 1.00 81.44 200 ASP A CA 1
ATOM 1502 C C . ASP A 1 200 ? 1.978 -1.143 -12.649 1.00 81.44 200 ASP A C 1
ATOM 1504 O O . ASP A 1 200 ? 2.023 -2.372 -12.728 1.00 81.44 200 ASP A O 1
ATOM 1508 N N . TYR A 1 201 ? 2.330 -0.364 -13.671 1.00 83.38 201 TYR A N 1
ATOM 1509 C CA . TYR A 1 201 ? 2.834 -0.914 -14.929 1.00 83.38 201 TYR A CA 1
ATOM 1510 C C . TYR A 1 201 ? 4.181 -1.642 -14.744 1.00 83.38 20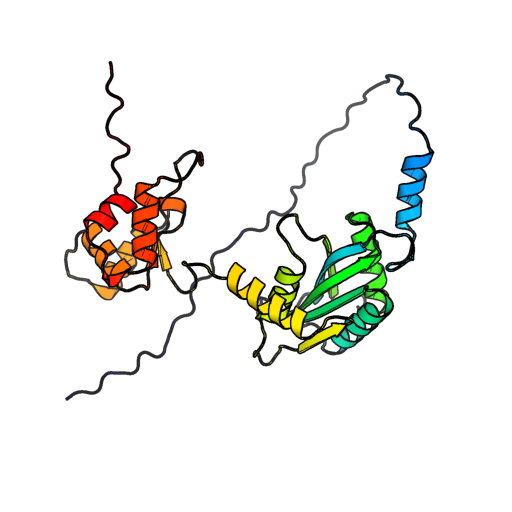1 TYR A C 1
ATOM 1512 O O . TYR A 1 201 ? 4.589 -2.384 -15.648 1.00 83.38 201 TYR A O 1
ATOM 1520 N N . GLU A 1 202 ? 4.859 -1.419 -13.608 1.00 85.25 202 GLU A N 1
ATOM 1521 C CA . GLU A 1 202 ? 6.073 -2.111 -13.173 1.00 85.25 202 GLU A CA 1
ATOM 1522 C C . GLU A 1 202 ? 5.798 -3.413 -12.410 1.00 85.25 202 GLU A C 1
ATOM 1524 O O . GLU A 1 202 ? 6.717 -4.224 -12.270 1.00 85.25 202 GLU A O 1
ATOM 1529 N N . GLU A 1 203 ? 4.565 -3.667 -11.951 1.00 83.31 203 GLU A N 1
ATOM 1530 C CA . GLU A 1 203 ? 4.256 -4.854 -11.148 1.00 83.31 203 GLU A CA 1
ATOM 1531 C C . GLU A 1 203 ? 4.582 -6.145 -11.918 1.00 83.31 203 GLU A C 1
ATOM 1533 O O . GLU A 1 203 ? 4.174 -6.353 -13.061 1.00 83.31 203 GLU A O 1
ATOM 1538 N N . GLY A 1 204 ? 5.376 -7.018 -11.287 1.00 83.50 204 GLY A N 1
ATOM 1539 C CA . GLY A 1 204 ? 5.834 -8.279 -11.880 1.00 83.50 204 GLY A CA 1
ATOM 1540 C C . GLY A 1 204 ? 6.939 -8.144 -12.939 1.00 83.50 204 GLY A C 1
ATOM 1541 O O . GLY A 1 204 ? 7.416 -9.165 -13.436 1.00 83.50 204 GLY A O 1
ATOM 1542 N N . LYS A 1 205 ? 7.389 -6.925 -13.262 1.00 91.88 205 LYS A N 1
ATOM 1543 C CA . LYS A 1 205 ? 8.448 -6.660 -14.248 1.00 91.88 205 LYS A CA 1
ATOM 1544 C C . LYS A 1 205 ? 9.751 -6.229 -13.579 1.00 91.88 205 LYS A C 1
ATOM 1546 O O . LYS A 1 205 ? 9.790 -5.766 -12.442 1.00 91.88 205 LYS A O 1
ATOM 1551 N N . ILE A 1 206 ? 10.856 -6.358 -14.308 1.00 94.44 206 ILE A N 1
ATOM 1552 C CA . ILE A 1 206 ? 12.155 -5.832 -13.890 1.00 94.44 206 ILE A CA 1
ATOM 1553 C C . ILE A 1 206 ? 12.261 -4.379 -14.360 1.00 94.44 206 ILE A C 1
ATOM 1555 O O . ILE A 1 206 ? 12.432 -4.106 -15.552 1.00 94.44 206 ILE A O 1
ATOM 1559 N N . ALA A 1 207 ? 12.188 -3.445 -13.412 1.00 94.88 207 ALA A N 1
ATOM 1560 C CA . ALA A 1 207 ? 12.349 -2.025 -13.688 1.00 94.88 207 ALA A CA 1
ATOM 1561 C C . ALA A 1 207 ? 13.790 -1.693 -14.124 1.00 94.88 207 ALA A C 1
ATOM 1563 O O . ALA A 1 207 ? 14.769 -1.962 -13.421 1.00 94.88 207 ALA A O 1
ATOM 1564 N N . LEU A 1 208 ? 13.921 -1.058 -15.286 1.00 96.50 208 LEU A N 1
ATOM 1565 C CA . LEU A 1 208 ? 15.161 -0.497 -15.804 1.00 96.50 208 LEU A CA 1
ATOM 1566 C C . LEU A 1 208 ? 15.285 0.934 -15.279 1.00 96.50 208 LEU A C 1
ATOM 1568 O O . LEU A 1 208 ? 14.719 1.867 -15.850 1.00 96.50 208 LEU A O 1
ATOM 1572 N N . ALA A 1 209 ? 16.004 1.124 -14.173 1.00 94.69 209 ALA A N 1
ATOM 1573 C CA . ALA A 1 209 ? 16.290 2.448 -13.621 1.00 94.69 209 ALA A CA 1
ATOM 1574 C C . ALA A 1 209 ? 17.607 3.011 -14.165 1.00 94.69 209 ALA A C 1
ATOM 1576 O O . ALA A 1 209 ? 18.540 2.261 -14.451 1.00 94.69 209 ALA A O 1
ATOM 1577 N N . LYS A 1 210 ? 17.722 4.343 -14.256 1.00 92.56 210 LYS A N 1
ATOM 1578 C CA . LYS A 1 210 ? 18.955 5.017 -14.713 1.00 92.56 210 LYS A CA 1
ATOM 1579 C C . LYS A 1 210 ? 20.202 4.561 -13.949 1.00 92.56 210 LYS A C 1
ATOM 1581 O O . LYS A 1 210 ? 21.249 4.353 -14.548 1.00 92.56 210 LYS A O 1
ATOM 1586 N N . THR A 1 211 ? 20.078 4.373 -12.637 1.00 94.06 211 THR A N 1
ATOM 1587 C CA . THR A 1 211 ? 21.181 3.992 -11.742 1.00 94.06 211 THR A CA 1
ATOM 1588 C C . THR A 1 211 ? 21.590 2.523 -11.852 1.00 94.06 211 THR A C 1
ATOM 1590 O O . THR A 1 211 ? 22.704 2.177 -11.469 1.00 94.06 211 THR A O 1
ATOM 1593 N N . SER A 1 212 ? 20.718 1.650 -12.362 1.00 93.94 212 SER A N 1
ATOM 1594 C CA . SER A 1 212 ? 20.953 0.202 -12.430 1.00 93.94 212 SER A CA 1
ATOM 1595 C C . SER A 1 212 ? 21.011 -0.353 -13.854 1.00 93.94 212 SER A C 1
ATOM 1597 O O . SER A 1 212 ? 21.296 -1.539 -14.016 1.00 93.94 212 SER A O 1
ATOM 1599 N N . LEU A 1 213 ? 20.794 0.481 -14.878 1.00 96.81 213 LEU A N 1
ATOM 1600 C CA . LEU A 1 213 ? 20.625 0.069 -16.273 1.00 96.81 213 LEU A CA 1
ATOM 1601 C C . LEU A 1 213 ? 21.717 -0.899 -16.747 1.00 96.81 213 LEU A C 1
ATOM 1603 O O . LEU A 1 213 ? 21.421 -2.038 -17.098 1.00 96.81 213 LEU A O 1
ATOM 1607 N N . PHE A 1 214 ? 22.986 -0.484 -16.695 1.00 97.06 214 PHE A N 1
ATOM 1608 C CA . PHE A 1 214 ? 24.102 -1.301 -17.183 1.00 97.06 214 PHE A CA 1
ATOM 1609 C C . PHE A 1 214 ? 24.307 -2.589 -16.384 1.00 97.06 214 PHE A C 1
ATOM 1611 O O . PHE A 1 214 ? 24.695 -3.603 -16.955 1.00 97.06 214 PHE A O 1
ATOM 1618 N N . LYS A 1 215 ? 23.990 -2.588 -15.084 1.00 97.44 215 LYS A N 1
ATOM 1619 C CA . LYS A 1 215 ? 24.037 -3.806 -14.265 1.00 97.44 215 LYS A CA 1
ATOM 1620 C C . LYS A 1 215 ? 23.008 -4.828 -14.749 1.00 97.44 215 LYS A C 1
ATOM 1622 O O . LYS A 1 215 ? 23.322 -6.014 -14.823 1.00 97.44 215 LYS A O 1
ATOM 1627 N N . VAL A 1 216 ? 21.789 -4.382 -15.057 1.00 97.69 216 VAL A N 1
ATOM 1628 C CA . VAL A 1 216 ? 20.725 -5.264 -15.557 1.00 97.69 216 VAL A CA 1
ATOM 1629 C C . VAL A 1 216 ? 21.047 -5.748 -16.973 1.00 97.69 216 VAL A C 1
ATOM 1631 O O . VAL A 1 216 ? 20.955 -6.948 -17.213 1.00 97.69 216 VAL A O 1
ATOM 1634 N N . LEU A 1 217 ? 21.498 -4.854 -17.861 1.00 97.81 217 LEU A N 1
ATOM 1635 C CA . LEU A 1 217 ? 21.897 -5.190 -19.234 1.00 97.81 217 LEU A CA 1
ATOM 1636 C C . LEU A 1 217 ? 23.022 -6.222 -19.275 1.00 97.81 217 LEU A C 1
ATOM 1638 O O .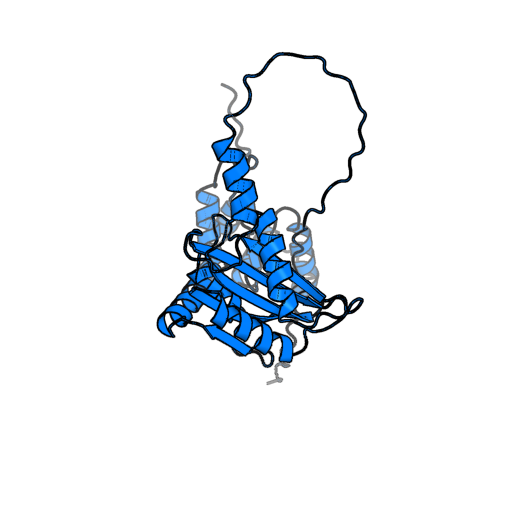 LEU A 1 217 ? 22.893 -7.250 -19.931 1.00 97.81 217 LEU A O 1
ATOM 1642 N N . TYR A 1 218 ? 24.106 -5.978 -18.535 1.00 97.81 218 TYR A N 1
ATOM 1643 C CA . TYR A 1 218 ? 25.242 -6.894 -18.491 1.00 97.81 218 TYR A CA 1
ATOM 1644 C C . TYR A 1 218 ? 24.832 -8.271 -17.971 1.00 97.81 218 TYR A C 1
ATOM 1646 O O . TYR A 1 218 ? 25.226 -9.287 -18.540 1.00 97.81 218 TYR A O 1
ATOM 1654 N N . ARG A 1 219 ? 24.012 -8.312 -16.909 1.00 97.75 219 ARG A N 1
ATOM 1655 C CA . ARG A 1 219 ? 23.494 -9.571 -16.368 1.00 97.75 219 ARG A CA 1
ATOM 1656 C C . ARG A 1 219 ? 22.712 -10.339 -17.427 1.00 97.75 219 ARG A C 1
ATOM 1658 O O . ARG A 1 219 ? 22.936 -11.533 -17.553 1.00 97.75 219 ARG A O 1
ATOM 1665 N N . GLU A 1 220 ? 21.822 -9.674 -18.155 1.00 97.62 220 GLU A N 1
ATOM 1666 C CA . GLU A 1 220 ? 20.987 -10.330 -19.162 1.00 97.62 220 GLU A CA 1
ATOM 1667 C C . GLU A 1 220 ? 21.800 -10.823 -20.364 1.00 97.62 220 GLU A C 1
ATOM 1669 O O . GLU A 1 220 ? 21.660 -11.972 -20.776 1.00 97.62 220 GLU A O 1
ATOM 1674 N N . TRP A 1 221 ? 22.713 -9.997 -20.881 1.00 98.06 221 TRP A N 1
ATOM 1675 C CA . TRP A 1 221 ? 23.630 -10.408 -21.944 1.00 98.06 221 TRP A CA 1
ATOM 1676 C C . TRP A 1 221 ? 24.455 -11.632 -21.529 1.00 98.06 221 TRP A C 1
ATOM 1678 O O . TRP A 1 221 ? 24.532 -12.615 -22.266 1.00 98.06 221 TRP A O 1
ATOM 1688 N N . TYR A 1 222 ? 25.024 -11.602 -20.322 1.00 97.50 222 TYR A N 1
ATOM 1689 C CA . TYR A 1 222 ? 25.873 -12.677 -19.819 1.00 97.50 222 TYR A CA 1
ATOM 1690 C C . TYR A 1 222 ? 25.113 -13.997 -19.648 1.00 97.50 222 TYR A C 1
ATOM 1692 O O . TYR A 1 222 ? 25.679 -15.057 -19.910 1.00 97.50 222 TYR A O 1
ATOM 1700 N N . THR A 1 223 ? 23.855 -13.949 -19.196 1.00 96.19 223 THR A N 1
ATOM 1701 C CA . THR A 1 223 ? 23.058 -15.151 -18.915 1.00 96.19 223 THR A CA 1
ATOM 1702 C C . THR A 1 223 ? 22.358 -15.720 -20.143 1.00 96.19 223 THR A C 1
ATOM 1704 O O . THR A 1 223 ? 22.203 -16.935 -20.206 1.00 96.19 223 THR A O 1
ATOM 1707 N N . GLN A 1 224 ? 21.924 -14.881 -21.090 1.00 96.19 224 GLN A N 1
ATOM 1708 C CA . GLN A 1 224 ? 21.054 -15.309 -22.195 1.00 96.19 224 GLN A CA 1
ATOM 1709 C C . GLN A 1 224 ? 21.702 -15.232 -23.580 1.00 96.19 224 GLN A C 1
ATOM 1711 O O . GLN A 1 224 ? 21.312 -15.987 -24.466 1.00 96.19 224 GLN A O 1
ATOM 1716 N N . LEU A 1 225 ? 22.651 -14.317 -23.802 1.00 94.88 225 LEU A N 1
ATOM 1717 C CA . LEU A 1 225 ? 23.102 -13.970 -25.158 1.00 94.88 225 LEU A CA 1
ATOM 1718 C C . LEU A 1 225 ? 24.585 -14.234 -25.408 1.00 94.88 225 LEU A C 1
ATOM 1720 O O . LEU A 1 225 ? 25.012 -14.247 -26.559 1.00 94.88 225 LEU A O 1
ATOM 1724 N N . ARG A 1 226 ? 25.387 -14.470 -24.368 1.00 92.94 226 ARG A N 1
ATOM 1725 C CA . ARG A 1 226 ? 26.805 -14.802 -24.532 1.00 92.94 226 ARG A CA 1
ATOM 1726 C C . ARG A 1 226 ? 26.960 -16.071 -25.398 1.00 92.94 226 ARG A C 1
ATOM 1728 O O . ARG A 1 226 ? 26.294 -17.066 -25.115 1.00 92.94 226 ARG A O 1
ATOM 1735 N N . PRO A 1 227 ? 27.864 -16.086 -26.402 1.00 95.31 227 PRO A N 1
ATOM 1736 C CA . PRO A 1 227 ? 28.933 -15.117 -26.683 1.00 95.31 227 PRO A CA 1
ATOM 1737 C C . PRO A 1 227 ? 28.613 -14.057 -27.750 1.00 95.31 227 PRO A C 1
ATOM 1739 O O . PRO A 1 227 ? 29.545 -13.440 -28.256 1.00 95.31 227 PRO A O 1
ATOM 1742 N N . LEU A 1 228 ? 27.348 -13.854 -28.120 1.00 95.62 228 LEU A N 1
ATOM 1743 C CA . LEU A 1 228 ? 26.978 -12.897 -29.163 1.00 95.62 228 LEU A CA 1
ATOM 1744 C C . LEU A 1 228 ? 27.399 -11.474 -28.778 1.00 95.62 228 LEU A C 1
ATOM 1746 O O . LEU A 1 228 ? 27.156 -11.033 -27.653 1.00 95.62 228 LEU A O 1
ATOM 1750 N N . ASP A 1 229 ? 27.997 -10.754 -29.722 1.00 95.56 229 ASP A N 1
ATOM 1751 C CA . ASP A 1 229 ? 28.255 -9.322 -29.590 1.00 95.56 229 ASP A CA 1
ATOM 1752 C C . ASP A 1 229 ? 26.993 -8.559 -30.012 1.00 95.56 229 ASP A C 1
ATOM 1754 O O . ASP A 1 229 ? 26.563 -8.641 -31.164 1.00 95.56 229 ASP A O 1
ATOM 1758 N N . VAL A 1 230 ? 26.331 -7.909 -29.052 1.00 95.94 230 VAL A N 1
ATOM 1759 C CA . VAL A 1 230 ? 25.022 -7.270 -29.243 1.00 95.94 230 VAL A CA 1
ATOM 1760 C C . VAL A 1 230 ? 25.104 -5.823 -28.781 1.00 95.94 230 VAL A C 1
ATOM 1762 O O . VAL A 1 230 ? 25.464 -5.546 -27.637 1.00 95.94 230 VAL A O 1
ATOM 1765 N N . GLU A 1 231 ? 24.718 -4.899 -29.660 1.00 97.12 231 GLU A N 1
ATOM 1766 C CA . GLU A 1 231 ? 24.660 -3.473 -29.341 1.00 97.12 231 GLU A CA 1
ATOM 1767 C C . GLU A 1 231 ? 23.654 -3.185 -28.213 1.00 97.12 231 GLU A C 1
ATOM 1769 O O . GLU A 1 231 ? 22.620 -3.844 -28.071 1.00 97.12 231 GLU A O 1
ATOM 1774 N N . VAL A 1 232 ? 23.950 -2.173 -27.392 1.00 97.12 232 VAL A N 1
ATOM 1775 C CA . VAL A 1 232 ? 23.173 -1.846 -26.182 1.00 97.12 232 VAL A CA 1
ATOM 1776 C C . VAL A 1 232 ? 21.703 -1.551 -26.494 1.00 97.12 232 VAL A C 1
ATOM 1778 O O . VAL A 1 232 ? 20.813 -1.955 -25.746 1.00 97.12 232 VAL A O 1
ATOM 1781 N N . ASP A 1 233 ? 21.430 -0.840 -27.583 1.00 97.44 233 ASP A N 1
ATOM 1782 C CA . ASP A 1 233 ? 20.078 -0.479 -28.004 1.00 97.44 233 ASP A CA 1
ATOM 1783 C C . ASP A 1 233 ? 19.293 -1.682 -28.549 1.00 97.44 233 ASP A C 1
ATOM 1785 O O . ASP A 1 233 ? 18.105 -1.817 -28.255 1.00 97.44 233 ASP A O 1
ATOM 1789 N N . ARG A 1 234 ? 19.956 -2.600 -29.258 1.00 98.06 234 ARG A N 1
ATOM 1790 C CA . ARG A 1 234 ? 19.396 -3.887 -29.698 1.00 98.06 234 ARG A CA 1
ATOM 1791 C C . ARG A 1 234 ? 19.070 -4.794 -28.516 1.00 98.06 234 ARG A C 1
ATOM 1793 O O . ARG A 1 234 ? 18.000 -5.399 -28.496 1.00 98.06 234 ARG A O 1
ATOM 1800 N N . LEU A 1 235 ? 19.950 -4.842 -27.515 1.00 98.19 235 LEU A N 1
ATOM 1801 C CA . LEU A 1 235 ? 19.706 -5.570 -26.272 1.00 98.19 235 LEU A CA 1
ATOM 1802 C C . LEU A 1 235 ? 18.499 -4.996 -25.521 1.00 98.19 235 LEU A C 1
ATOM 1804 O O . LEU A 1 235 ? 17.617 -5.747 -25.112 1.00 98.19 235 LEU A O 1
ATOM 1808 N N . LEU A 1 236 ? 18.425 -3.669 -25.386 1.00 98.25 236 LEU A N 1
ATOM 1809 C CA . LEU A 1 236 ? 17.279 -2.992 -24.776 1.00 98.25 236 LEU A CA 1
ATOM 1810 C C . LEU A 1 236 ? 15.979 -3.263 -25.532 1.00 98.25 236 LEU A C 1
ATOM 1812 O O . LEU A 1 236 ? 14.972 -3.567 -24.897 1.00 98.25 236 LEU A O 1
ATOM 1816 N N . LEU A 1 237 ? 16.002 -3.177 -26.865 1.00 98.31 237 LEU A N 1
ATOM 1817 C CA . LEU A 1 237 ? 14.851 -3.486 -27.710 1.00 98.31 237 LEU A CA 1
ATOM 1818 C C . LEU A 1 237 ? 14.341 -4.901 -27.429 1.00 98.31 237 LEU A C 1
ATOM 1820 O O . LEU A 1 237 ? 13.171 -5.067 -27.096 1.00 98.31 237 LEU A O 1
ATOM 1824 N N . TRP A 1 238 ? 15.230 -5.895 -27.492 1.00 98.00 238 TRP A N 1
ATOM 1825 C CA . TRP A 1 238 ? 14.879 -7.289 -27.233 1.00 98.00 238 TRP A CA 1
ATOM 1826 C C . TRP A 1 238 ? 14.320 -7.481 -25.818 1.00 98.00 238 TRP A C 1
ATOM 1828 O O . TRP A 1 238 ? 13.237 -8.040 -25.658 1.00 98.00 238 TRP A O 1
ATOM 1838 N N . MET A 1 239 ? 15.001 -6.952 -24.794 1.00 98.25 239 MET A N 1
ATOM 1839 C CA . MET A 1 239 ? 14.556 -7.043 -23.400 1.00 98.25 239 MET A CA 1
ATOM 1840 C C . MET A 1 239 ? 13.154 -6.464 -23.207 1.00 98.25 239 MET A C 1
ATOM 1842 O O . MET A 1 239 ? 12.315 -7.088 -22.558 1.00 98.25 239 MET A O 1
ATOM 1846 N N . LEU A 1 240 ? 12.877 -5.290 -23.770 1.00 97.94 240 LEU A N 1
ATOM 1847 C CA . LEU A 1 240 ? 11.572 -4.645 -23.654 1.00 97.94 240 LEU A CA 1
ATOM 1848 C C . LEU A 1 240 ? 10.487 -5.397 -24.432 1.00 97.94 240 LEU A C 1
ATOM 1850 O O . LEU A 1 240 ? 9.403 -5.593 -23.891 1.00 97.94 240 LEU A O 1
ATOM 1854 N N . GLN A 1 241 ? 10.793 -5.898 -25.634 1.00 97.56 241 GLN A N 1
ATOM 1855 C CA . GLN A 1 241 ? 9.875 -6.719 -26.433 1.00 97.56 241 GLN A CA 1
ATOM 1856 C C . GLN A 1 241 ? 9.471 -8.023 -25.730 1.00 97.56 241 GLN A C 1
ATOM 1858 O O . GLN A 1 241 ? 8.389 -8.540 -25.990 1.00 97.56 241 GLN A O 1
ATOM 1863 N N . THR A 1 242 ? 10.279 -8.539 -24.792 1.00 96.38 242 THR A N 1
ATOM 1864 C CA . THR A 1 242 ? 9.871 -9.696 -23.971 1.00 96.38 242 THR A CA 1
ATOM 1865 C C . THR A 1 242 ? 8.732 -9.393 -22.990 1.00 96.38 242 THR A C 1
ATOM 1867 O O . THR A 1 242 ? 8.181 -10.317 -22.396 1.00 96.38 242 THR A O 1
ATOM 1870 N N . GLY A 1 243 ? 8.435 -8.117 -22.717 1.00 93.94 243 GLY A N 1
ATOM 1871 C CA . GLY A 1 243 ? 7.477 -7.693 -21.690 1.00 93.94 243 GLY A CA 1
ATOM 1872 C C . GLY A 1 243 ? 7.934 -7.921 -20.238 1.00 93.94 243 GLY A C 1
ATOM 1873 O O . GLY A 1 243 ? 7.267 -7.459 -19.312 1.00 93.94 243 GLY A O 1
ATOM 1874 N N . ARG A 1 244 ? 9.080 -8.587 -20.012 1.00 95.62 244 ARG A N 1
ATOM 1875 C CA . ARG A 1 244 ? 9.647 -8.857 -18.673 1.00 95.62 244 ARG A CA 1
ATOM 1876 C C . ARG A 1 244 ? 10.343 -7.646 -18.061 1.00 95.62 244 ARG A C 1
ATOM 1878 O O . ARG A 1 244 ? 10.542 -7.596 -16.848 1.00 95.62 244 ARG A O 1
ATOM 1885 N N . TYR A 1 245 ? 10.736 -6.695 -18.898 1.00 97.12 245 TYR A N 1
ATOM 1886 C CA . TYR A 1 245 ? 11.453 -5.487 -18.520 1.00 97.12 245 TYR A CA 1
ATOM 1887 C C . TYR A 1 245 ? 10.599 -4.263 -18.826 1.00 97.12 245 TYR A C 1
ATOM 1889 O O . TYR A 1 245 ? 9.872 -4.237 -19.814 1.00 97.12 245 TYR A O 1
ATOM 1897 N N . THR A 1 246 ? 10.708 -3.231 -17.996 1.00 96.81 246 THR A N 1
ATOM 1898 C CA . THR A 1 246 ? 10.033 -1.955 -18.247 1.00 96.81 246 THR A CA 1
ATOM 1899 C C . THR A 1 246 ? 10.925 -0.793 -17.823 1.00 96.81 246 THR A C 1
ATOM 1901 O O . THR A 1 246 ? 11.631 -0.912 -16.820 1.00 96.81 246 THR A O 1
ATOM 1904 N N . PRO A 1 247 ? 10.964 0.331 -18.554 1.00 96.12 247 PRO A N 1
ATOM 1905 C CA . PRO A 1 247 ? 11.613 1.544 -18.065 1.00 96.12 247 PRO A CA 1
ATOM 1906 C C . PRO A 1 247 ? 10.977 2.015 -16.755 1.00 96.12 247 PRO A C 1
ATOM 1908 O O . PRO A 1 247 ? 9.759 2.020 -16.625 1.00 96.12 247 PRO A O 1
ATOM 1911 N N . SER A 1 248 ? 11.792 2.474 -15.806 1.00 94.38 248 SER A N 1
ATOM 1912 C CA . SER A 1 248 ? 11.257 3.186 -14.637 1.00 94.38 248 SER A CA 1
ATOM 1913 C C . SER A 1 248 ? 10.765 4.597 -14.991 1.00 94.38 248 SER A C 1
ATOM 1915 O O . SER A 1 248 ? 11.289 5.233 -15.912 1.00 94.38 248 SER A O 1
ATOM 1917 N N . SER A 1 249 ? 9.863 5.157 -14.184 1.00 91.44 249 SER A N 1
ATOM 1918 C CA . SER A 1 249 ? 9.371 6.542 -14.333 1.00 91.44 249 SER A CA 1
ATOM 1919 C C . SER A 1 249 ? 10.481 7.608 -14.325 1.00 91.44 249 SER A C 1
ATOM 1921 O O . SER A 1 249 ? 10.319 8.701 -14.870 1.00 91.44 249 SER A O 1
ATOM 1923 N N . THR A 1 250 ? 11.666 7.286 -13.795 1.00 91.56 250 THR A N 1
ATOM 1924 C CA . THR A 1 250 ? 12.830 8.187 -13.807 1.00 91.56 250 THR A CA 1
ATOM 1925 C C . THR A 1 250 ? 13.332 8.531 -15.213 1.00 91.56 250 THR A C 1
ATOM 1927 O O . THR A 1 250 ? 14.067 9.509 -15.374 1.00 91.56 250 THR A O 1
ATOM 1930 N N . TRP A 1 251 ? 12.966 7.764 -16.247 1.00 92.88 251 TRP A N 1
ATOM 1931 C CA . TRP A 1 251 ? 13.346 8.052 -17.635 1.00 92.88 251 TRP A CA 1
ATOM 1932 C C . TRP A 1 251 ? 12.626 9.259 -18.219 1.00 92.88 251 TRP A C 1
ATOM 1934 O O . TRP A 1 251 ? 13.244 10.019 -18.966 1.00 92.88 251 TRP A O 1
ATOM 1944 N N . ILE A 1 252 ? 11.374 9.473 -17.818 1.00 93.06 252 ILE A N 1
ATOM 1945 C CA . ILE A 1 252 ? 10.510 10.523 -18.364 1.00 93.06 252 ILE A CA 1
ATOM 1946 C C . ILE A 1 252 ? 10.561 11.814 -17.546 1.00 93.06 252 ILE A C 1
ATOM 1948 O O . ILE A 1 252 ? 10.100 12.853 -18.012 1.00 93.06 252 ILE A O 1
ATOM 1952 N N . THR A 1 253 ? 11.156 11.793 -16.351 1.00 89.12 253 THR A N 1
ATOM 1953 C CA . THR A 1 253 ? 11.338 12.994 -15.532 1.00 89.12 253 THR A CA 1
ATOM 1954 C C . THR A 1 253 ? 12.515 13.847 -16.019 1.00 89.12 253 THR A C 1
ATOM 1956 O O . THR A 1 253 ? 13.580 13.359 -16.442 1.00 89.12 253 THR A O 1
ATOM 1959 N N . THR A 1 254 ? 12.334 15.170 -15.983 1.00 80.88 254 THR A N 1
ATOM 1960 C CA . THR A 1 254 ? 13.431 16.118 -16.221 1.00 80.88 254 THR A CA 1
ATOM 1961 C C . THR A 1 254 ? 14.439 16.061 -15.061 1.00 80.88 254 THR A C 1
ATOM 1963 O O . THR A 1 254 ? 14.064 15.703 -13.944 1.00 80.88 254 THR A O 1
ATOM 1966 N N . PRO A 1 255 ? 15.728 16.407 -15.268 1.00 77.44 255 PRO A N 1
ATOM 1967 C CA . PRO A 1 255 ? 16.761 16.255 -14.235 1.00 77.44 255 PRO A CA 1
ATOM 1968 C C . PRO A 1 255 ? 16.479 17.079 -12.974 1.00 77.44 255 PRO A C 1
ATOM 1970 O O . PRO A 1 255 ? 16.888 16.697 -11.887 1.00 77.44 255 PRO A O 1
ATOM 1973 N N . ASN A 1 256 ? 15.739 18.180 -13.125 1.00 78.75 256 ASN A N 1
ATOM 1974 C CA . ASN A 1 256 ? 15.383 19.086 -12.036 1.00 78.75 256 ASN A CA 1
ATOM 1975 C C . ASN A 1 256 ? 13.997 18.780 -11.442 1.00 78.75 256 ASN A C 1
ATOM 1977 O O . ASN A 1 256 ? 13.482 19.583 -10.671 1.00 78.75 256 ASN A O 1
ATOM 1981 N N . GLY A 1 257 ? 13.344 17.687 -11.859 1.00 75.19 257 GLY A N 1
ATOM 1982 C CA . GLY A 1 257 ? 11.988 17.339 -11.422 1.00 75.19 257 GLY A CA 1
ATOM 1983 C C . GLY A 1 257 ? 10.906 18.337 -11.854 1.00 75.19 257 GLY A C 1
ATOM 1984 O O . GLY A 1 257 ? 9.789 18.284 -11.356 1.00 75.19 257 GLY A O 1
ATOM 1985 N N . SER A 1 258 ? 11.217 19.247 -12.781 1.00 81.12 258 SER A N 1
ATOM 1986 C CA . SER A 1 258 ? 10.343 20.349 -13.205 1.00 81.12 258 SER A CA 1
ATOM 1987 C C . SER A 1 258 ? 9.179 19.924 -14.105 1.00 81.12 258 SER A C 1
ATOM 1989 O O . SER A 1 258 ? 8.402 20.770 -14.537 1.00 81.12 258 SER A O 1
ATOM 1991 N N . GLY A 1 259 ? 9.096 18.643 -14.463 1.00 88.56 259 GLY A N 1
ATOM 1992 C CA . GLY A 1 259 ? 8.038 18.116 -15.311 1.00 88.56 259 GLY A CA 1
ATOM 1993 C C . GLY A 1 259 ? 8.410 16.805 -15.990 1.00 88.56 259 GLY A C 1
ATOM 1994 O O . GLY A 1 259 ? 9.424 16.169 -15.682 1.00 88.56 259 GLY A O 1
ATOM 1995 N N . ILE A 1 260 ? 7.561 16.425 -16.939 1.00 91.31 260 ILE A N 1
ATOM 1996 C CA . ILE A 1 260 ? 7.671 15.200 -17.728 1.00 91.31 260 ILE A CA 1
ATOM 1997 C C . ILE A 1 260 ? 8.096 15.571 -19.152 1.00 91.31 260 ILE A C 1
ATOM 1999 O O . ILE A 1 260 ? 7.526 16.478 -19.758 1.00 91.31 260 ILE A O 1
ATOM 2003 N N . ASN A 1 261 ? 9.089 14.871 -19.701 1.00 91.00 261 ASN A N 1
ATOM 2004 C CA . ASN A 1 261 ? 9.405 14.952 -21.123 1.00 91.00 261 ASN A CA 1
ATOM 2005 C C . ASN A 1 261 ? 8.337 14.182 -21.908 1.00 91.00 261 ASN A C 1
ATOM 2007 O O . ASN A 1 261 ? 8.213 12.964 -21.774 1.00 91.00 261 ASN A O 1
ATOM 2011 N N . PHE A 1 262 ? 7.566 14.905 -22.717 1.00 91.56 262 PHE A N 1
ATOM 2012 C CA . PHE A 1 262 ? 6.402 14.350 -23.397 1.00 91.56 262 PHE A CA 1
ATOM 2013 C C . PHE A 1 262 ? 6.756 13.270 -24.426 1.00 91.56 262 PHE A C 1
ATOM 2015 O O . PHE A 1 262 ? 6.049 12.270 -24.516 1.00 91.56 262 PHE A O 1
ATOM 2022 N N . ASP A 1 263 ? 7.863 13.414 -25.154 1.00 92.31 263 ASP A N 1
ATOM 2023 C CA . ASP A 1 263 ? 8.275 12.437 -26.168 1.00 92.31 263 ASP A CA 1
ATOM 2024 C C . ASP A 1 263 ? 8.768 11.139 -25.517 1.00 92.31 263 ASP A C 1
ATOM 2026 O O . ASP A 1 263 ? 8.373 10.044 -25.923 1.00 92.31 263 ASP A O 1
ATOM 2030 N N . GLN A 1 264 ? 9.536 11.253 -24.426 1.00 94.50 264 GLN A N 1
ATOM 2031 C CA . GLN A 1 264 ? 9.929 10.097 -23.615 1.00 94.50 264 GLN A CA 1
ATOM 2032 C C . GLN A 1 264 ? 8.705 9.420 -22.984 1.00 94.50 264 GLN A C 1
ATOM 2034 O O . GLN A 1 264 ? 8.636 8.194 -22.952 1.00 94.50 264 GLN A O 1
ATOM 2039 N N . ALA A 1 265 ? 7.721 10.196 -22.518 1.00 94.69 265 ALA A N 1
ATOM 2040 C CA . ALA A 1 265 ? 6.481 9.660 -21.961 1.00 94.69 265 ALA A CA 1
ATOM 2041 C C . ALA A 1 265 ? 5.648 8.904 -23.003 1.00 94.69 265 ALA A C 1
ATOM 2043 O O . ALA A 1 265 ? 5.132 7.833 -22.692 1.00 94.69 265 ALA A O 1
ATOM 2044 N N . ARG A 1 266 ? 5.563 9.391 -24.250 1.00 95.75 266 ARG A N 1
ATOM 2045 C CA . ARG A 1 266 ? 4.902 8.651 -25.339 1.00 95.75 266 ARG A CA 1
ATOM 2046 C C . ARG A 1 266 ? 5.627 7.350 -25.673 1.00 95.75 266 ARG A C 1
ATOM 2048 O O . ARG A 1 266 ? 4.970 6.324 -25.835 1.00 95.75 266 ARG A O 1
ATOM 2055 N N . ALA A 1 267 ? 6.959 7.378 -25.749 1.00 96.38 267 ALA A N 1
ATOM 2056 C CA . ALA A 1 267 ? 7.755 6.175 -25.990 1.00 96.38 267 ALA A CA 1
ATOM 2057 C C . ALA A 1 267 ? 7.561 5.147 -24.864 1.00 96.38 267 ALA A C 1
ATOM 2059 O O . ALA A 1 267 ? 7.280 3.981 -25.129 1.00 96.38 267 ALA A O 1
ATOM 2060 N N . MET A 1 268 ? 7.618 5.597 -23.609 1.00 96.12 268 MET A N 1
ATOM 2061 C CA . MET A 1 268 ? 7.351 4.769 -22.435 1.00 96.12 268 MET A CA 1
ATOM 2062 C C . MET A 1 268 ? 5.934 4.187 -22.444 1.00 96.12 268 MET A C 1
ATOM 2064 O O . MET A 1 268 ? 5.760 3.000 -22.192 1.00 96.12 268 MET A O 1
ATOM 2068 N N . TRP A 1 269 ? 4.924 4.988 -22.792 1.00 96.38 269 TRP A N 1
ATOM 2069 C CA . TRP A 1 269 ? 3.544 4.519 -22.902 1.00 96.38 269 TRP A CA 1
ATOM 2070 C C . TRP A 1 269 ? 3.387 3.416 -23.953 1.00 96.38 269 TRP A C 1
ATOM 2072 O O . TRP A 1 269 ? 2.719 2.417 -23.690 1.00 96.38 269 TRP A O 1
ATOM 2082 N N . LYS A 1 270 ? 4.047 3.557 -25.113 1.00 96.75 270 LYS A N 1
ATOM 2083 C CA . LYS A 1 270 ? 4.066 2.518 -26.151 1.00 96.75 270 LYS A CA 1
ATOM 2084 C C . LYS A 1 270 ? 4.688 1.219 -25.627 1.00 96.75 270 LYS A C 1
ATOM 2086 O O . LYS A 1 270 ? 4.086 0.166 -25.794 1.00 96.75 270 LYS A O 1
ATOM 2091 N N . VAL A 1 271 ? 5.821 1.302 -24.921 1.00 96.38 271 VAL A N 1
ATOM 2092 C CA . VAL A 1 271 ? 6.473 0.142 -24.277 1.00 96.38 271 VAL A CA 1
ATOM 2093 C C . VAL A 1 271 ? 5.546 -0.548 -23.272 1.00 96.38 271 VAL A C 1
ATOM 2095 O O . VAL A 1 271 ? 5.522 -1.773 -23.204 1.00 96.38 271 VAL A O 1
ATOM 2098 N N . CYS A 1 272 ? 4.765 0.210 -22.498 1.00 94.12 272 CYS A N 1
ATOM 2099 C CA . CYS A 1 272 ? 3.847 -0.367 -21.516 1.00 94.12 272 CYS A CA 1
ATOM 2100 C C . CYS A 1 272 ? 2.637 -1.068 -22.150 1.00 94.12 272 CYS A C 1
ATOM 2102 O O . CYS A 1 272 ? 2.150 -2.043 -21.578 1.00 94.12 272 CYS A O 1
ATOM 2104 N N . ARG A 1 273 ? 2.136 -0.559 -23.282 1.00 95.19 273 ARG A N 1
ATOM 2105 C CA . ARG A 1 273 ? 0.921 -1.058 -23.945 1.00 95.19 273 ARG A CA 1
ATOM 2106 C C . ARG A 1 273 ? 1.171 -2.190 -24.934 1.00 95.19 273 ARG A C 1
ATOM 2108 O O . ARG A 1 273 ? 0.389 -3.129 -24.966 1.00 95.19 273 ARG A O 1
ATOM 2115 N N . GLU A 1 274 ? 2.192 -2.037 -25.769 1.00 95.50 274 GLU A N 1
ATOM 2116 C CA . GLU A 1 274 ? 2.448 -2.870 -26.951 1.00 95.50 274 GLU A CA 1
ATOM 2117 C C . GLU A 1 274 ? 3.966 -3.124 -27.065 1.00 95.50 274 GLU A C 1
ATOM 2119 O O . GLU A 1 274 ? 4.608 -2.662 -28.016 1.00 95.50 274 GLU A O 1
ATOM 2124 N N . PRO A 1 275 ? 4.588 -3.779 -26.061 1.00 96.25 275 PRO A N 1
ATOM 2125 C CA . PRO A 1 275 ? 6.036 -3.987 -26.019 1.00 96.25 275 PRO A CA 1
ATOM 2126 C C . PRO A 1 275 ? 6.572 -4.691 -27.268 1.00 96.25 275 PRO A C 1
ATOM 2128 O O . PRO A 1 275 ? 7.666 -4.376 -27.716 1.00 96.25 275 PRO A O 1
ATOM 2131 N N . GLU A 1 276 ? 5.807 -5.593 -27.870 1.00 96.69 276 GLU A N 1
ATOM 2132 C CA . GLU A 1 276 ? 6.162 -6.345 -29.072 1.00 96.69 276 GLU A CA 1
ATOM 2133 C C . GLU A 1 276 ? 6.247 -5.488 -30.347 1.00 96.69 276 GLU A C 1
ATOM 2135 O O . GLU A 1 276 ? 6.936 -5.870 -31.292 1.00 96.69 276 GLU A O 1
ATOM 2140 N N . THR A 1 277 ? 5.594 -4.319 -30.383 1.00 96.75 277 THR A N 1
ATOM 2141 C CA . THR A 1 277 ? 5.544 -3.440 -31.571 1.00 96.75 277 THR A CA 1
ATOM 2142 C C . THR A 1 277 ? 6.524 -2.269 -31.504 1.00 96.75 277 THR A C 1
ATOM 2144 O O . THR A 1 277 ? 6.560 -1.405 -32.394 1.00 96.75 277 THR A O 1
ATOM 2147 N N . ILE A 1 278 ? 7.308 -2.181 -30.428 1.00 97.94 278 ILE A N 1
ATOM 2148 C CA . ILE A 1 278 ? 8.324 -1.141 -30.298 1.00 97.94 278 ILE A CA 1
ATOM 2149 C C . ILE A 1 278 ? 9.499 -1.426 -31.237 1.00 97.94 278 ILE A C 1
ATOM 2151 O O . ILE A 1 278 ? 9.776 -2.564 -31.614 1.00 97.94 278 ILE A O 1
ATOM 2155 N N . ASP A 1 279 ? 10.209 -0.365 -31.587 1.00 97.81 279 ASP A N 1
ATOM 2156 C CA . ASP A 1 279 ? 11.354 -0.378 -32.487 1.00 97.81 279 ASP A CA 1
ATOM 2157 C C . ASP A 1 279 ? 12.546 0.361 -31.862 1.00 97.81 279 ASP A C 1
ATOM 2159 O O . ASP A 1 279 ? 12.470 0.913 -30.758 1.00 97.81 279 ASP A O 1
ATOM 2163 N N . LEU A 1 280 ? 13.668 0.404 -32.584 1.00 97.62 280 LEU A N 1
ATOM 2164 C CA . LEU A 1 280 ? 14.845 1.147 -32.137 1.00 97.62 280 LEU A CA 1
ATOM 2165 C C . LEU A 1 280 ? 14.572 2.640 -31.943 1.00 97.62 280 LEU A C 1
ATOM 2167 O O . LEU A 1 280 ? 15.136 3.235 -31.030 1.00 97.62 280 LEU A O 1
ATOM 2171 N N . SER A 1 281 ? 13.696 3.243 -32.752 1.00 96.50 281 SER A N 1
ATOM 2172 C CA . SER A 1 281 ? 13.332 4.654 -32.582 1.00 96.50 281 SER A CA 1
ATOM 2173 C C . SER A 1 281 ? 12.701 4.894 -31.209 1.00 96.50 281 SER A C 1
ATOM 2175 O O . SER A 1 281 ? 13.057 5.846 -30.515 1.00 96.50 281 SER A O 1
ATOM 2177 N N . THR A 1 282 ? 11.833 3.982 -30.767 1.00 97.00 282 THR A N 1
ATOM 2178 C CA . THR A 1 282 ? 11.223 4.010 -29.433 1.00 97.00 282 THR A CA 1
ATOM 2179 C C . THR A 1 282 ? 12.288 3.917 -28.335 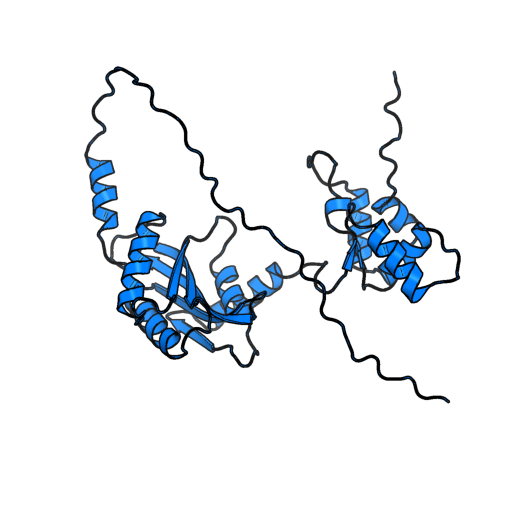1.00 97.00 282 THR A C 1
ATOM 2181 O O . THR A 1 282 ? 12.269 4.715 -27.395 1.00 97.00 282 THR A O 1
ATOM 2184 N N . VAL A 1 283 ? 13.255 3.000 -28.469 1.00 97.19 283 VAL A N 1
ATOM 2185 C CA . VAL A 1 283 ? 14.377 2.852 -27.521 1.00 97.19 283 VAL A CA 1
ATOM 2186 C C . VAL A 1 283 ? 15.236 4.118 -27.480 1.00 97.19 283 VAL A C 1
ATOM 2188 O O . VAL A 1 283 ? 15.550 4.621 -26.402 1.00 97.19 283 VAL A O 1
ATOM 2191 N N . HIS A 1 284 ? 15.583 4.677 -28.637 1.00 95.56 284 HIS A N 1
ATOM 2192 C CA . HIS A 1 284 ? 16.401 5.886 -28.740 1.00 95.56 284 HIS A CA 1
ATOM 2193 C C . HIS A 1 284 ? 15.712 7.097 -28.122 1.00 95.56 284 HIS A C 1
ATOM 2195 O O . HIS A 1 284 ? 16.315 7.791 -27.302 1.00 95.56 284 HIS A O 1
ATOM 2201 N N . ASN A 1 285 ? 14.429 7.297 -28.426 1.00 94.19 285 ASN A N 1
ATOM 2202 C CA . ASN A 1 285 ? 13.633 8.365 -27.831 1.00 94.19 285 ASN A CA 1
ATOM 2203 C C . ASN A 1 285 ? 13.543 8.227 -26.311 1.00 94.19 285 ASN A C 1
ATOM 2205 O O . ASN A 1 285 ? 13.572 9.229 -25.608 1.00 94.19 285 ASN A O 1
ATOM 2209 N N . LEU A 1 286 ? 13.461 7.006 -25.785 1.00 94.69 286 LEU A N 1
ATOM 2210 C CA . LEU A 1 286 ? 13.294 6.772 -24.356 1.00 94.69 286 LEU A CA 1
ATOM 2211 C C . LEU A 1 286 ? 14.611 6.882 -23.566 1.00 94.69 286 LEU A C 1
ATOM 2213 O O . LEU A 1 286 ? 14.657 7.601 -22.564 1.00 94.69 286 LEU A O 1
ATOM 2217 N N . PHE A 1 287 ? 15.676 6.209 -24.011 1.00 94.31 287 PHE A N 1
ATOM 2218 C CA . PHE A 1 287 ? 16.926 6.049 -23.251 1.00 94.31 287 PHE A CA 1
ATOM 2219 C C . PHE A 1 287 ? 18.053 6.986 -23.687 1.00 94.31 287 PHE A C 1
ATOM 2221 O O . PHE A 1 287 ? 18.882 7.367 -22.861 1.00 94.31 287 PHE A O 1
ATOM 2228 N N . PHE A 1 288 ? 18.079 7.377 -24.961 1.00 90.69 288 PHE A N 1
ATOM 2229 C CA . PHE A 1 288 ? 19.213 8.070 -25.583 1.00 90.69 288 PHE A CA 1
ATOM 2230 C C . PHE A 1 288 ? 18.852 9.477 -26.070 1.00 90.69 288 PHE A C 1
ATOM 2232 O O . PHE A 1 288 ? 19.532 10.042 -26.922 1.00 90.69 288 PHE A O 1
ATOM 2239 N N . HIS A 1 289 ? 17.777 10.062 -25.532 1.00 78.62 289 HIS A N 1
ATOM 2240 C CA . HIS A 1 289 ? 17.290 11.350 -26.000 1.00 78.62 289 HIS A CA 1
ATOM 2241 C C . HIS A 1 289 ? 18.347 12.455 -25.860 1.00 78.62 289 HIS A C 1
ATOM 2243 O O . HIS A 1 289 ? 18.841 12.754 -24.768 1.00 78.62 289 HIS A O 1
ATOM 2249 N N . ASP A 1 290 ? 18.641 13.080 -26.997 1.00 64.81 290 ASP A N 1
ATOM 2250 C CA . ASP A 1 290 ? 19.697 14.061 -27.215 1.00 64.81 290 ASP A CA 1
ATOM 2251 C C . ASP A 1 290 ? 19.407 15.414 -26.529 1.00 64.81 290 ASP A C 1
ATOM 2253 O O . ASP A 1 290 ? 19.098 16.429 -27.154 1.00 64.81 290 ASP A O 1
ATOM 2257 N N . ARG A 1 291 ? 19.497 15.458 -25.194 1.00 59.72 291 ARG A N 1
ATOM 2258 C CA . ARG A 1 291 ? 19.334 16.705 -24.414 1.00 59.72 291 ARG A CA 1
ATOM 2259 C C . ARG A 1 291 ? 20.536 17.650 -24.534 1.00 59.72 291 ARG A C 1
ATOM 2261 O O . ARG A 1 291 ? 20.475 18.775 -24.044 1.00 59.72 291 ARG A O 1
ATOM 2268 N N . PHE A 1 292 ? 21.616 17.209 -25.179 1.00 51.53 292 PHE A N 1
ATOM 2269 C CA . PHE A 1 292 ? 22.853 17.972 -25.358 1.00 51.53 292 PHE A CA 1
ATOM 2270 C C . PHE A 1 292 ? 22.957 18.679 -26.711 1.00 51.53 292 PHE A C 1
ATOM 2272 O O . PHE A 1 292 ? 24.036 19.176 -27.045 1.00 51.53 292 PHE A O 1
ATOM 2279 N N . LYS A 1 293 ? 21.855 18.812 -27.469 1.00 51.00 293 LYS A N 1
ATOM 2280 C CA . LYS A 1 293 ? 21.802 19.795 -28.560 1.00 51.00 293 LYS A CA 1
ATOM 2281 C C . LYS A 1 293 ? 21.980 21.190 -27.964 1.00 51.00 293 LYS A C 1
ATOM 2283 O O . LYS A 1 293 ? 21.058 21.808 -27.440 1.00 51.00 293 LYS A O 1
ATOM 2288 N N . ARG A 1 294 ? 23.253 21.587 -27.980 1.00 47.06 294 ARG A N 1
ATOM 2289 C CA . ARG A 1 294 ? 23.878 22.826 -27.535 1.00 47.06 294 ARG A CA 1
ATOM 2290 C C . ARG A 1 294 ? 22.875 23.971 -27.596 1.00 47.06 294 ARG A C 1
ATOM 2292 O O . ARG A 1 294 ? 22.345 24.259 -28.668 1.00 47.06 294 ARG A O 1
ATOM 2299 N N . ARG A 1 295 ? 22.670 24.662 -26.466 1.00 51.16 295 ARG A N 1
ATOM 2300 C CA . ARG A 1 295 ? 22.253 26.068 -26.510 1.00 51.16 295 ARG A CA 1
ATOM 2301 C C . ARG A 1 295 ? 23.228 26.735 -27.469 1.00 51.16 295 ARG A C 1
ATOM 2303 O O . ARG A 1 295 ? 24.400 26.872 -27.130 1.00 51.16 295 ARG A O 1
ATOM 2310 N N . GLY A 1 296 ? 22.767 27.033 -28.680 1.00 49.06 296 GLY A N 1
ATOM 2311 C CA . GLY A 1 296 ? 23.516 27.861 -29.601 1.00 49.06 296 GLY A CA 1
ATOM 2312 C C . GLY A 1 296 ? 23.824 29.139 -28.845 1.00 49.06 296 GLY A C 1
ATOM 2313 O O . GLY A 1 296 ? 22.908 29.865 -28.465 1.00 49.06 296 GLY A O 1
ATOM 2314 N N . THR A 1 297 ? 25.101 29.341 -28.543 1.00 48.34 297 THR A N 1
ATOM 2315 C CA . THR A 1 297 ? 25.666 30.659 -28.299 1.00 48.34 297 THR A CA 1
ATOM 2316 C C . THR A 1 297 ? 25.222 31.532 -29.468 1.00 48.34 297 THR A C 1
ATOM 2318 O O . THR A 1 297 ? 25.721 31.366 -30.580 1.00 48.34 297 THR A O 1
ATOM 2321 N N . ARG A 1 298 ? 24.189 32.342 -29.230 1.00 47.16 298 ARG A N 1
ATOM 2322 C CA . ARG A 1 298 ? 23.944 33.561 -29.993 1.00 47.16 298 ARG A CA 1
ATOM 2323 C C . ARG A 1 298 ? 24.860 34.638 -29.444 1.00 47.16 298 ARG A C 1
ATOM 2325 O O . ARG A 1 298 ? 25.039 34.642 -28.205 1.00 47.16 298 ARG A O 1
#